Protein AF-A0A6V8DYN3-F1 (afdb_monomer_lite)

Foldseek 3Di:
DDDDDDDDDDDDDDDVVVVVLLCLLCVLLLQVQLQCVCVVVVDDCFLVAFFQDFFAGPCWVVSLVVQCPPPLCVVSSVVCVPDTQGGPSPLLVVLLLLLLPPPDDPVNSVQLVVLLCVQQPPRALVSLCVDDLVRNCVSVDDSQSSVLSNQCSVVVCLVPVDPLSRDGLVRQLVSQCVRRSQDSQNSLVCCCRRGVPSNGRRLVDPSNVVSCCVRPVPDDDPVNVD

Structure (mmCIF, N/CA/C/O backbone):
data_AF-A0A6V8DYN3-F1
#
_entry.id   AF-A0A6V8DYN3-F1
#
loop_
_atom_site.group_PDB
_atom_site.id
_atom_site.type_symbol
_atom_site.label_atom_id
_atom_site.label_alt_id
_atom_site.label_comp_id
_atom_site.label_asym_id
_atom_site.label_entity_id
_atom_site.label_seq_id
_atom_site.pdbx_PDB_ins_code
_atom_site.Cartn_x
_atom_site.Cartn_y
_atom_site.Cartn_z
_atom_site.occupancy
_atom_site.B_iso_or_equiv
_atom_site.auth_seq_id
_atom_site.auth_comp_id
_atom_site.auth_asym_id
_atom_site.auth_atom_id
_atom_site.pdbx_PDB_model_num
ATOM 1 N N . MET A 1 1 ? 32.436 -45.589 -11.907 1.00 35.84 1 MET A N 1
ATOM 2 C CA . MET A 1 1 ? 30.985 -45.588 -12.179 1.00 35.84 1 MET A CA 1
ATOM 3 C C . MET A 1 1 ? 30.330 -44.762 -11.094 1.00 35.84 1 MET A C 1
ATOM 5 O O . MET A 1 1 ? 30.280 -45.227 -9.969 1.00 35.84 1 MET A O 1
ATOM 9 N N . ASN A 1 2 ? 29.942 -43.527 -11.404 1.00 33.22 2 ASN A N 1
ATOM 10 C CA . ASN A 1 2 ? 29.079 -42.723 -10.542 1.00 33.22 2 ASN A CA 1
ATOM 11 C C . ASN A 1 2 ? 27.823 -42.447 -11.366 1.00 33.22 2 ASN A C 1
ATOM 13 O O . ASN A 1 2 ? 27.899 -41.778 -12.396 1.00 33.22 2 ASN A O 1
ATOM 17 N N . GLU A 1 3 ? 26.719 -43.069 -10.969 1.00 33.59 3 GLU A N 1
ATOM 18 C CA . GLU A 1 3 ? 25.414 -42.950 -11.612 1.00 33.59 3 GLU A CA 1
ATOM 19 C C . GLU A 1 3 ? 24.856 -41.544 -11.356 1.00 33.59 3 GLU A C 1
ATOM 21 O O . GLU A 1 3 ? 24.637 -41.144 -10.213 1.00 33.59 3 GLU A O 1
ATOM 26 N N . GLN A 1 4 ? 24.651 -40.772 -12.424 1.00 38.06 4 GLN A N 1
ATOM 27 C CA . GLN A 1 4 ? 23.869 -39.540 -12.372 1.00 38.06 4 GLN A CA 1
ATOM 28 C C . GLN A 1 4 ? 22.397 -39.924 -12.203 1.00 38.06 4 GLN A C 1
ATOM 30 O O . GLN A 1 4 ? 21.831 -40.610 -13.055 1.00 38.06 4 GLN A O 1
ATOM 35 N N . GLN A 1 5 ? 21.778 -39.500 -11.101 1.00 37.28 5 GLN A N 1
ATOM 36 C CA . GLN A 1 5 ? 20.333 -39.626 -10.937 1.00 37.28 5 GLN A CA 1
ATOM 37 C C . GLN A 1 5 ? 19.608 -38.749 -11.975 1.00 37.28 5 GLN A C 1
ATOM 39 O O . GLN A 1 5 ? 20.069 -37.637 -12.250 1.00 37.28 5 GLN A O 1
ATOM 44 N N . PRO A 1 6 ? 18.492 -39.218 -12.562 1.00 33.25 6 PRO A N 1
ATOM 45 C CA . PRO A 1 6 ? 17.768 -38.455 -13.567 1.00 33.25 6 PRO A CA 1
ATOM 46 C C . PRO A 1 6 ? 17.122 -37.207 -12.954 1.00 33.25 6 PRO A C 1
ATOM 48 O O . PRO A 1 6 ? 16.556 -37.244 -11.861 1.00 33.25 6 PRO A O 1
ATOM 51 N N . ILE A 1 7 ? 17.209 -36.102 -13.692 1.00 33.28 7 ILE A N 1
ATOM 52 C CA . ILE A 1 7 ? 16.533 -34.838 -13.394 1.00 33.28 7 ILE A CA 1
ATOM 53 C C . ILE A 1 7 ? 15.016 -35.102 -13.432 1.00 33.28 7 ILE A C 1
ATOM 55 O O . ILE A 1 7 ? 14.546 -35.668 -14.420 1.00 33.28 7 ILE A O 1
ATOM 59 N N . PRO A 1 8 ? 14.238 -34.742 -12.396 1.00 35.00 8 PRO A N 1
ATOM 60 C CA . PRO A 1 8 ? 12.795 -34.952 -12.416 1.00 35.00 8 PRO A CA 1
ATOM 61 C C . PRO A 1 8 ? 12.123 -34.088 -13.493 1.00 35.00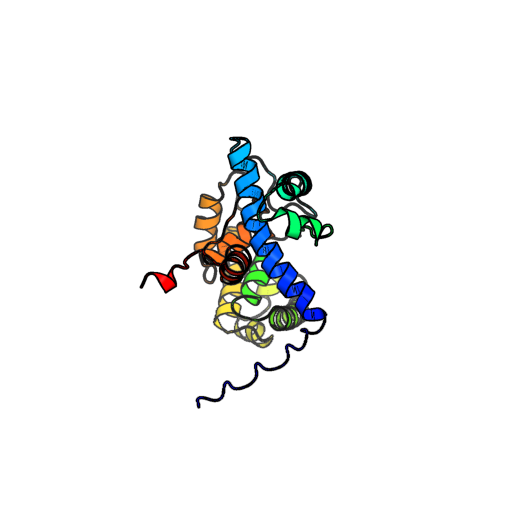 8 PRO A C 1
ATOM 63 O O . PRO A 1 8 ? 12.450 -32.910 -13.647 1.00 35.00 8 PRO A O 1
ATOM 66 N N . ASP A 1 9 ? 11.167 -34.681 -14.214 1.00 32.47 9 ASP A N 1
ATOM 67 C CA . ASP A 1 9 ? 10.370 -34.017 -15.250 1.00 32.47 9 ASP A CA 1
ATOM 68 C C . ASP A 1 9 ? 9.699 -32.741 -14.716 1.00 32.47 9 ASP A C 1
ATOM 70 O O . ASP A 1 9 ? 8.923 -32.763 -13.755 1.00 32.47 9 ASP A O 1
ATOM 74 N N . TYR A 1 10 ? 9.979 -31.616 -15.376 1.00 31.34 10 TYR A N 1
ATOM 75 C CA . TYR A 1 10 ? 9.350 -30.330 -15.099 1.00 31.34 10 TYR A CA 1
ATOM 76 C C . TYR A 1 10 ? 7.860 -30.384 -15.467 1.00 31.34 10 TYR A C 1
ATOM 78 O O . TYR A 1 10 ? 7.486 -30.393 -16.639 1.00 31.34 10 TYR A O 1
ATOM 86 N N . GLN A 1 11 ? 6.993 -30.391 -14.455 1.00 28.38 11 GLN A N 1
ATOM 87 C CA . GLN A 1 11 ? 5.550 -30.214 -14.624 1.00 28.38 11 GLN A CA 1
ATOM 88 C C . GLN A 1 11 ? 5.238 -28.706 -14.703 1.00 28.38 11 GLN A C 1
ATOM 90 O O . GLN A 1 11 ? 5.579 -27.971 -13.770 1.00 28.38 11 GLN A O 1
ATOM 95 N N . PRO A 1 12 ? 4.590 -28.201 -15.770 1.00 30.19 12 PRO A N 1
ATOM 96 C CA . PRO A 1 12 ? 4.251 -26.786 -15.863 1.00 30.19 12 PRO A CA 1
ATOM 97 C C . PRO A 1 12 ? 3.241 -26.398 -14.773 1.00 30.19 12 PRO A C 1
ATOM 99 O O . PRO A 1 12 ? 2.182 -27.007 -14.634 1.00 30.19 12 PRO A O 1
ATOM 102 N N . LEU A 1 13 ? 3.567 -25.353 -14.007 1.00 29.52 13 LEU A N 1
ATOM 103 C CA . LEU A 1 13 ? 2.692 -24.780 -12.980 1.00 29.52 13 LEU A CA 1
ATOM 104 C C . LEU A 1 13 ? 1.333 -24.375 -13.586 1.00 29.52 13 LEU A C 1
ATOM 106 O O . LEU A 1 13 ? 1.285 -23.658 -14.589 1.00 29.52 13 LEU A O 1
ATOM 110 N N . SER A 1 14 ? 0.240 -24.815 -12.954 1.00 27.81 14 SER A N 1
ATOM 111 C CA . SER A 1 14 ? -1.149 -24.541 -13.348 1.00 27.81 14 SER A CA 1
ATOM 112 C C . SER A 1 14 ? -1.442 -23.039 -13.486 1.00 27.81 14 SER A C 1
ATOM 114 O O . SER A 1 14 ? -0.966 -22.233 -12.682 1.00 27.81 14 SER A O 1
ATOM 116 N N . GLU A 1 15 ? -2.274 -22.678 -14.467 1.00 30.34 15 GLU A N 1
ATOM 117 C CA . GLU A 1 15 ? -2.507 -21.310 -14.967 1.00 30.34 15 GLU A CA 1
ATOM 118 C C . GLU A 1 15 ? -2.742 -20.165 -13.949 1.00 30.34 15 GLU A C 1
ATOM 120 O O . GLU A 1 15 ? -2.278 -19.060 -14.237 1.00 30.34 15 GLU A O 1
ATOM 125 N N . PRO A 1 16 ? -3.326 -20.345 -12.743 1.00 26.77 16 PRO A N 1
ATOM 126 C CA . PRO A 1 16 ? -3.451 -19.253 -11.763 1.00 26.77 16 PRO A CA 1
ATOM 127 C C . PRO A 1 16 ? -2.105 -18.714 -11.245 1.00 26.77 16 PRO A C 1
ATOM 129 O O . PRO A 1 16 ? -2.007 -17.559 -10.834 1.00 26.77 16 PRO A O 1
ATOM 132 N N . ASN A 1 17 ? -1.044 -19.528 -11.299 1.00 29.14 17 ASN A N 1
ATOM 133 C CA . ASN A 1 17 ? 0.295 -19.154 -10.834 1.00 29.14 17 ASN A CA 1
ATOM 134 C C . ASN A 1 17 ? 1.106 -18.376 -11.878 1.00 29.14 17 ASN A C 1
ATOM 136 O O . ASN A 1 17 ? 2.102 -17.743 -11.528 1.00 29.14 17 ASN A O 1
ATOM 140 N N . ARG A 1 18 ? 0.674 -18.366 -13.147 1.00 29.30 18 ARG A N 1
ATOM 141 C CA . ARG A 1 18 ? 1.300 -17.531 -14.180 1.00 29.30 18 ARG A CA 1
ATOM 142 C C . ARG A 1 18 ? 0.979 -16.065 -13.931 1.00 29.30 18 ARG A C 1
ATOM 144 O O . ARG A 1 18 ? 1.893 -15.259 -13.926 1.00 29.30 18 ARG A O 1
ATOM 151 N N . PHE A 1 19 ? -0.265 -15.728 -13.596 1.00 27.30 19 PHE A N 1
ATOM 152 C CA . PHE A 1 19 ? -0.676 -14.343 -13.342 1.00 27.30 19 PHE A CA 1
ATOM 153 C C . PHE A 1 19 ? 0.077 -13.695 -12.168 1.00 27.30 19 PHE A C 1
ATOM 155 O O . PHE A 1 19 ? 0.381 -12.513 -12.216 1.00 27.30 19 PHE A O 1
ATOM 162 N N . LEU A 1 20 ? 0.446 -14.467 -11.141 1.00 30.89 20 LEU A N 1
ATOM 163 C CA . LEU A 1 20 ? 1.165 -13.968 -9.962 1.00 30.89 20 LEU A CA 1
ATOM 164 C C . LEU A 1 20 ? 2.684 -13.942 -10.126 1.00 30.89 20 LEU A C 1
ATOM 166 O O . LEU A 1 20 ? 3.307 -13.006 -9.642 1.00 30.89 20 LEU A O 1
ATOM 170 N N . ALA A 1 21 ? 3.273 -14.899 -10.850 1.00 28.34 21 ALA A N 1
ATOM 171 C CA . ALA A 1 21 ? 4.666 -14.790 -11.283 1.00 28.34 21 ALA A CA 1
ATOM 172 C C . ALA A 1 21 ? 4.836 -13.613 -12.254 1.00 28.34 21 ALA A C 1
ATOM 174 O O . ALA A 1 21 ? 5.844 -12.931 -12.217 1.00 28.34 21 ALA A O 1
ATOM 175 N N . ILE A 1 22 ? 3.818 -13.330 -13.069 1.00 31.16 22 ILE A N 1
ATOM 176 C CA . ILE A 1 22 ? 3.763 -12.189 -13.980 1.00 31.16 22 ILE A CA 1
ATOM 177 C C . ILE A 1 22 ? 3.499 -10.895 -13.222 1.00 31.16 22 ILE A C 1
ATOM 179 O O . ILE A 1 22 ? 4.132 -9.916 -13.542 1.00 31.16 22 ILE A O 1
ATOM 183 N N . VAL A 1 23 ? 2.648 -10.848 -12.197 1.00 33.00 23 VAL A N 1
ATOM 184 C CA . VAL A 1 23 ? 2.456 -9.630 -11.391 1.00 33.00 23 VAL A CA 1
ATOM 185 C C . VAL A 1 23 ? 3.631 -9.388 -10.449 1.00 33.00 23 VAL A C 1
ATOM 187 O O . VAL A 1 23 ? 3.941 -8.234 -10.226 1.00 33.00 23 VAL A O 1
ATOM 190 N N . SER A 1 24 ? 4.335 -10.409 -9.947 1.00 32.25 24 SER A N 1
ATOM 191 C CA . SER A 1 24 ? 5.576 -10.193 -9.195 1.00 32.25 24 SER A CA 1
ATOM 192 C C . SER A 1 24 ? 6.706 -9.786 -10.133 1.00 32.25 24 SER A C 1
ATOM 194 O O . SER A 1 24 ? 7.336 -8.778 -9.889 1.00 32.25 24 SER A O 1
ATOM 196 N N . VAL A 1 25 ? 6.904 -10.477 -11.260 1.00 33.25 25 VAL A N 1
ATOM 197 C CA . VAL A 1 25 ? 7.926 -10.119 -12.256 1.00 33.25 25 VAL A CA 1
ATOM 198 C C . VAL A 1 25 ? 7.581 -8.806 -12.961 1.00 33.25 25 VAL A C 1
ATOM 200 O O . VAL A 1 25 ? 8.484 -8.053 -13.243 1.00 33.25 25 VAL A O 1
ATOM 203 N N . LEU A 1 26 ? 6.320 -8.434 -13.173 1.00 34.78 26 LEU A N 1
ATOM 204 C CA . LEU A 1 26 ? 5.933 -7.129 -13.730 1.00 34.78 26 LEU A CA 1
ATOM 205 C C . LEU A 1 26 ? 5.808 -6.032 -12.686 1.00 34.78 26 LEU A C 1
ATOM 207 O O . LEU A 1 26 ? 5.926 -4.887 -13.085 1.00 34.78 26 LEU A O 1
ATOM 211 N N . ALA A 1 27 ? 5.552 -6.328 -11.406 1.00 35.69 27 ALA A N 1
ATOM 212 C CA . ALA A 1 27 ? 5.685 -5.355 -10.315 1.00 35.69 27 ALA A CA 1
ATOM 213 C C . ALA A 1 27 ? 7.151 -5.065 -10.018 1.00 35.69 27 ALA A C 1
ATOM 215 O O . ALA A 1 27 ? 7.453 -3.964 -9.608 1.00 35.69 27 ALA A O 1
ATOM 216 N N . SER A 1 28 ? 8.030 -6.017 -10.303 1.00 35.12 28 SER A N 1
ATOM 217 C CA . SER A 1 28 ? 9.470 -5.884 -10.170 1.00 35.12 28 SER A CA 1
ATOM 218 C C . SER A 1 28 ? 10.148 -5.328 -11.424 1.00 35.12 28 SER A C 1
ATOM 220 O O . SER A 1 28 ? 11.056 -4.512 -11.359 1.00 35.12 28 SER A O 1
ATOM 222 N N . LEU A 1 29 ? 9.674 -5.686 -12.612 1.00 35.59 29 LEU A N 1
ATOM 223 C CA . LEU A 1 29 ? 10.142 -5.054 -13.842 1.00 35.59 29 LEU A CA 1
ATOM 224 C C . LEU A 1 29 ? 9.537 -3.671 -14.022 1.00 35.59 29 LEU A C 1
ATOM 226 O O . LEU A 1 29 ? 10.206 -2.848 -14.629 1.00 35.59 29 LEU A O 1
ATOM 230 N N . ARG A 1 30 ? 8.378 -3.401 -13.386 1.00 46.44 30 ARG A N 1
ATOM 231 C CA . ARG A 1 30 ? 7.802 -2.071 -13.094 1.00 46.44 30 ARG A CA 1
ATOM 232 C C . ARG A 1 30 ? 8.775 -1.104 -12.436 1.00 46.44 30 ARG A C 1
ATOM 234 O O . ARG A 1 30 ? 8.596 0.093 -12.616 1.00 46.44 30 ARG A O 1
ATOM 241 N N . ASP A 1 31 ? 9.760 -1.605 -11.700 1.00 39.91 31 ASP A N 1
ATOM 242 C CA . ASP A 1 31 ? 10.639 -0.786 -10.861 1.00 39.91 31 ASP A CA 1
ATOM 243 C C . ASP A 1 31 ? 11.822 -0.221 -11.659 1.00 39.91 31 ASP A C 1
ATOM 245 O O . ASP A 1 31 ? 12.376 0.826 -11.339 1.00 39.91 31 ASP A O 1
ATOM 249 N N . CYS A 1 32 ? 12.185 -0.873 -12.761 1.00 37.78 32 CYS A N 1
ATOM 250 C CA . CYS A 1 32 ? 13.217 -0.400 -13.680 1.00 37.78 32 CYS A CA 1
ATOM 251 C C . CYS A 1 32 ? 12.623 0.579 -14.729 1.00 37.78 32 CYS A C 1
ATOM 253 O O . CYS A 1 32 ? 13.344 1.316 -15.403 1.00 37.78 32 CYS A O 1
ATOM 255 N N . LEU A 1 33 ? 11.282 0.653 -14.795 1.00 39.56 33 LEU A N 1
ATOM 256 C CA . LEU A 1 33 ? 10.534 1.324 -15.852 1.00 39.56 33 LEU A CA 1
ATOM 257 C C . LEU A 1 33 ? 10.629 2.857 -15.854 1.00 39.56 33 LEU A C 1
ATOM 259 O O . LEU A 1 33 ? 10.750 3.480 -16.907 1.00 39.56 33 LEU A O 1
ATOM 263 N N . ALA A 1 34 ? 10.574 3.488 -14.688 1.00 37.19 34 ALA A N 1
ATOM 264 C CA . ALA A 1 34 ? 10.672 4.943 -14.592 1.00 37.19 34 ALA A CA 1
ATOM 265 C C . ALA A 1 34 ? 12.096 5.445 -14.360 1.00 37.19 34 ALA A C 1
ATOM 267 O O . ALA A 1 34 ? 12.426 6.554 -14.785 1.00 37.19 34 ALA A O 1
ATOM 268 N N . TRP A 1 35 ? 12.930 4.617 -13.724 1.00 39.03 35 TRP A N 1
ATOM 269 C CA . TRP A 1 35 ? 14.317 4.941 -13.417 1.00 39.03 35 TRP A CA 1
ATOM 270 C C . TRP A 1 35 ? 15.119 5.219 -14.696 1.00 39.03 35 TRP A C 1
ATOM 272 O O . TRP A 1 35 ? 15.763 6.264 -14.811 1.00 39.03 35 TRP A O 1
ATOM 282 N N . LEU A 1 36 ? 14.990 4.355 -15.714 1.00 36.44 36 LEU A N 1
ATOM 283 C CA . LEU A 1 36 ? 15.606 4.565 -17.031 1.00 36.44 36 LEU A CA 1
ATOM 284 C C . LEU A 1 36 ? 14.967 5.745 -17.799 1.00 36.44 36 LEU A C 1
ATOM 286 O O . LEU A 1 36 ? 15.684 6.492 -18.466 1.00 36.44 36 LEU A O 1
ATOM 290 N N . TRP A 1 37 ? 13.650 5.971 -17.680 1.00 37.69 37 TRP A N 1
ATOM 291 C CA . TRP A 1 37 ? 12.937 7.039 -18.405 1.00 37.69 37 TRP A CA 1
ATOM 292 C C . TRP A 1 37 ? 13.356 8.448 -17.951 1.00 37.69 37 TRP A C 1
ATOM 294 O O . TRP A 1 37 ? 13.569 9.336 -18.782 1.00 37.69 37 TRP A O 1
ATOM 304 N N . LEU A 1 38 ? 13.538 8.657 -16.641 1.00 36.56 38 LEU A N 1
ATOM 305 C CA . LEU A 1 38 ? 13.987 9.938 -16.086 1.00 36.56 38 LEU A CA 1
ATOM 306 C C . LEU A 1 38 ? 15.492 10.169 -16.268 1.00 36.56 38 LEU A C 1
ATOM 308 O O . LEU A 1 38 ? 15.886 11.279 -16.640 1.00 36.56 38 LEU A O 1
ATOM 312 N N . HIS A 1 39 ? 16.336 9.146 -16.078 1.00 39.34 39 HIS A N 1
ATOM 313 C CA . HIS A 1 39 ? 17.784 9.278 -16.297 1.00 39.34 39 HIS A CA 1
ATOM 314 C C . HIS A 1 39 ? 18.132 9.543 -17.769 1.00 39.34 39 HIS A C 1
ATOM 316 O O . HIS A 1 39 ? 19.045 10.320 -18.042 1.00 39.34 39 HIS A O 1
ATOM 322 N N . ALA A 1 40 ? 17.370 8.988 -18.719 1.00 36.56 40 ALA A N 1
ATOM 323 C CA . ALA A 1 40 ? 17.552 9.260 -20.145 1.00 36.56 40 ALA A CA 1
ATOM 324 C C . ALA A 1 40 ? 17.113 10.680 -20.569 1.00 36.56 40 ALA A C 1
ATOM 326 O O . ALA A 1 40 ? 17.596 11.187 -21.582 1.00 36.56 40 ALA A O 1
ATOM 327 N N . ARG A 1 41 ? 16.216 11.345 -19.818 1.00 38.84 41 ARG A N 1
ATOM 328 C CA . ARG A 1 41 ? 15.710 12.702 -20.132 1.00 38.84 41 ARG A CA 1
ATOM 329 C C . ARG A 1 41 ? 16.230 13.824 -19.230 1.00 38.84 41 ARG A C 1
ATOM 331 O O . ARG A 1 41 ? 15.977 14.989 -19.535 1.00 38.84 41 ARG A O 1
ATOM 338 N N . GLY A 1 42 ? 16.929 13.514 -18.139 1.00 34.12 42 GLY A N 1
ATOM 339 C CA . GLY A 1 42 ? 17.460 14.515 -17.206 1.00 34.12 42 GLY A CA 1
ATOM 340 C C . GLY A 1 42 ? 16.388 15.369 -16.513 1.00 34.12 42 GLY A C 1
ATOM 341 O O . GLY A 1 42 ? 16.683 16.488 -16.095 1.00 34.12 42 GLY A O 1
ATOM 342 N N . GLN A 1 43 ? 15.142 14.888 -16.410 1.00 44.03 43 GLN A N 1
ATOM 343 C CA . GLN A 1 43 ? 14.051 15.620 -15.759 1.00 44.03 43 GLN A CA 1
ATOM 344 C C . GLN A 1 43 ? 13.802 15.083 -14.347 1.00 44.03 43 GLN A C 1
ATOM 346 O O . GLN A 1 43 ? 13.712 13.882 -14.133 1.00 44.03 43 GLN A O 1
ATOM 351 N N . ASN A 1 44 ? 13.668 15.978 -13.370 1.00 43.88 44 ASN A N 1
ATOM 352 C CA . ASN A 1 44 ? 13.220 15.638 -12.025 1.00 43.88 44 ASN A CA 1
ATOM 353 C C . ASN A 1 44 ? 11.724 15.971 -11.934 1.00 43.88 44 ASN A C 1
ATOM 355 O O . ASN A 1 44 ? 11.364 17.140 -11.827 1.00 43.88 44 ASN A O 1
ATOM 359 N N . LEU A 1 45 ? 10.854 14.962 -12.037 1.00 50.44 45 LEU A N 1
ATOM 360 C CA . LEU A 1 45 ? 9.396 15.134 -11.915 1.00 50.44 45 LEU A CA 1
ATOM 361 C C . LEU A 1 45 ? 8.892 14.953 -10.474 1.00 50.44 45 LEU A C 1
ATOM 363 O O . LEU A 1 45 ? 7.679 14.960 -10.236 1.00 50.44 45 LEU A O 1
ATOM 367 N N . ASN A 1 46 ? 9.803 14.802 -9.505 1.00 48.62 46 ASN A N 1
ATOM 368 C CA . ASN A 1 46 ? 9.440 14.691 -8.098 1.00 48.62 46 ASN A CA 1
ATOM 369 C C . ASN A 1 46 ? 8.767 15.998 -7.648 1.00 48.62 46 ASN A C 1
ATOM 371 O O . ASN A 1 46 ? 9.396 17.052 -7.621 1.00 48.62 46 ASN A O 1
ATOM 375 N N . GLY A 1 47 ? 7.468 15.924 -7.335 1.00 48.47 47 GLY A N 1
ATOM 376 C CA . GLY A 1 47 ? 6.655 17.054 -6.859 1.00 48.47 47 GLY A CA 1
ATOM 377 C C . GLY A 1 47 ? 5.745 17.739 -7.892 1.00 48.47 47 GLY A C 1
ATOM 378 O O . GLY A 1 47 ? 5.003 18.634 -7.513 1.00 48.47 47 GLY A O 1
ATOM 379 N N . CYS A 1 48 ? 5.749 17.340 -9.174 1.00 49.41 48 CYS A N 1
ATOM 380 C CA . CYS A 1 48 ? 4.860 17.930 -10.202 1.00 49.41 48 CYS A CA 1
ATOM 381 C C . CYS A 1 48 ? 3.704 17.024 -10.657 1.00 49.41 48 CYS A C 1
ATOM 383 O O . CYS A 1 48 ? 2.804 17.492 -11.351 1.00 49.41 48 CYS A O 1
ATOM 385 N N . LEU A 1 49 ? 3.716 15.738 -10.293 1.00 57.91 49 LEU A N 1
ATOM 386 C CA . LEU A 1 49 ? 2.686 14.781 -10.703 1.00 57.91 49 LEU A CA 1
ATOM 387 C C . LEU A 1 49 ? 1.606 14.623 -9.621 1.00 57.91 49 LEU A C 1
ATOM 389 O O . LEU A 1 49 ? 1.956 14.513 -8.441 1.00 57.91 49 LEU A O 1
ATOM 393 N N . PRO A 1 50 ? 0.316 14.551 -10.000 1.00 60.69 50 PRO A N 1
ATOM 394 C CA . PRO A 1 50 ? -0.764 14.310 -9.053 1.00 60.69 50 PRO A CA 1
ATOM 395 C C . PRO A 1 50 ? -0.598 12.937 -8.392 1.00 60.69 50 PRO A C 1
ATOM 397 O O . PRO A 1 50 ? -0.530 11.907 -9.069 1.00 60.69 50 PRO A O 1
ATOM 400 N N . VAL A 1 51 ? -0.557 12.909 -7.059 1.00 71.69 51 VAL A N 1
ATOM 401 C CA . VAL A 1 51 ? -0.507 11.649 -6.307 1.00 71.69 51 VAL A CA 1
ATOM 402 C C . VAL A 1 51 ? -1.906 11.118 -6.013 1.00 71.69 51 VAL A C 1
ATOM 404 O O . VAL A 1 51 ? -2.874 11.870 -5.919 1.00 71.69 51 VAL A O 1
ATOM 407 N N . MET A 1 52 ? -2.018 9.799 -5.831 1.00 79.94 52 MET A N 1
ATOM 408 C CA . MET A 1 52 ? -3.275 9.127 -5.457 1.00 79.94 52 MET A CA 1
ATOM 409 C C . MET A 1 52 ? -4.439 9.353 -6.442 1.00 79.94 52 MET A C 1
ATOM 411 O O . MET A 1 52 ? -5.609 9.336 -6.053 1.00 79.94 52 MET A O 1
ATOM 415 N N . GLN A 1 53 ? -4.133 9.529 -7.730 1.00 76.50 53 GLN A N 1
ATOM 416 C CA . GLN A 1 53 ? -5.132 9.587 -8.802 1.00 76.50 53 GLN A CA 1
ATOM 417 C C . GLN A 1 53 ? -5.997 8.308 -8.882 1.00 76.50 53 GLN A C 1
ATOM 419 O O . GLN A 1 53 ? -5.666 7.247 -8.342 1.00 76.50 53 GLN A O 1
ATOM 424 N N . LYS A 1 54 ? -7.162 8.411 -9.526 1.00 84.12 54 LYS A N 1
ATOM 425 C CA . LYS A 1 54 ? -8.018 7.253 -9.818 1.00 84.12 54 LYS A CA 1
ATOM 426 C C . LYS A 1 54 ? -7.772 6.784 -11.244 1.00 84.12 54 LYS A C 1
ATOM 428 O O . LYS A 1 54 ? -7.792 7.596 -12.160 1.00 84.12 54 LYS A O 1
ATOM 433 N N . GLY A 1 55 ? -7.625 5.476 -11.426 1.00 84.62 55 GLY A N 1
ATOM 434 C CA . GLY A 1 55 ? -7.348 4.879 -12.729 1.00 84.62 55 GLY A CA 1
ATOM 435 C C . GLY A 1 55 ? -5.859 4.854 -13.059 1.00 84.62 55 GLY A C 1
ATOM 436 O O . GLY A 1 55 ? -5.017 4.782 -12.162 1.00 84.62 55 GLY A O 1
ATOM 437 N N . LYS A 1 56 ? -5.545 4.838 -14.355 1.00 81.94 56 LYS A N 1
ATOM 438 C CA . LYS A 1 56 ? -4.168 4.705 -14.841 1.00 81.94 56 LYS A CA 1
ATOM 439 C C . LYS A 1 56 ? -3.397 6.009 -14.649 1.00 81.94 56 LYS A C 1
ATOM 441 O O . LYS A 1 56 ? -3.980 7.067 -14.890 1.00 81.94 56 LYS A O 1
ATOM 446 N N . PRO A 1 57 ? -2.112 5.955 -14.263 1.00 79.69 57 PRO A N 1
ATOM 447 C CA . PRO A 1 57 ? -1.332 7.167 -14.151 1.00 79.69 57 PRO A CA 1
ATOM 448 C C . PRO A 1 57 ? -1.038 7.777 -15.521 1.00 79.69 57 PRO A C 1
ATOM 450 O O . PRO A 1 57 ? -0.813 7.054 -16.490 1.00 79.69 57 PRO A O 1
ATOM 453 N N . GLU A 1 58 ? -1.006 9.108 -15.590 1.00 80.94 58 GLU A N 1
ATOM 454 C CA . GLU A 1 58 ? -0.772 9.857 -16.836 1.00 80.94 58 GLU A CA 1
ATOM 455 C C . GLU A 1 58 ? 0.544 9.467 -17.528 1.00 80.94 58 GLU A C 1
ATOM 457 O O . GLU A 1 58 ? 0.601 9.368 -18.749 1.00 80.94 58 GLU A O 1
ATOM 462 N N . TRP A 1 59 ? 1.579 9.155 -16.745 1.00 79.06 59 TRP A N 1
ATOM 463 C CA . TRP A 1 59 ? 2.894 8.736 -17.237 1.00 79.06 59 TRP A CA 1
ATOM 464 C C . TRP A 1 59 ? 2.952 7.275 -17.721 1.00 79.06 59 TRP A C 1
ATOM 466 O O . TRP A 1 59 ? 3.974 6.850 -18.259 1.00 79.06 59 TRP A O 1
ATOM 476 N N . TRP A 1 60 ? 1.891 6.476 -17.533 1.00 80.88 60 TRP A N 1
ATOM 477 C CA . TRP A 1 60 ? 1.935 5.026 -17.767 1.00 80.88 60 TRP A CA 1
ATOM 478 C C . TRP A 1 60 ? 2.286 4.663 -19.209 1.00 80.88 60 TRP A C 1
ATOM 480 O O . TRP A 1 60 ? 3.119 3.790 -19.445 1.00 80.88 60 TRP A O 1
ATOM 490 N N . GLN A 1 61 ? 1.639 5.315 -20.178 1.00 81.50 61 GLN A N 1
ATOM 491 C CA . GLN A 1 61 ? 1.831 4.979 -21.588 1.00 81.50 61 GLN A CA 1
ATOM 492 C C . GLN A 1 61 ? 3.241 5.340 -22.061 1.00 81.50 61 GLN A C 1
ATOM 494 O O . GLN A 1 61 ? 3.867 4.547 -22.761 1.00 81.50 61 GLN A O 1
ATOM 499 N N . ASP A 1 62 ? 3.751 6.494 -21.632 1.00 77.62 62 ASP A N 1
ATOM 500 C CA . ASP A 1 62 ? 5.097 6.956 -21.972 1.00 77.62 62 ASP A CA 1
ATOM 501 C C . ASP A 1 62 ? 6.170 6.020 -21.413 1.00 77.62 62 ASP A C 1
ATOM 503 O O . ASP A 1 62 ? 7.136 5.712 -22.113 1.00 77.62 62 ASP A O 1
ATOM 507 N N . ALA A 1 63 ? 5.978 5.516 -20.187 1.00 77.81 63 ALA A N 1
ATOM 508 C CA . ALA A 1 63 ? 6.846 4.490 -19.625 1.00 77.81 63 ALA A CA 1
ATOM 509 C C . ALA A 1 63 ? 6.832 3.238 -20.516 1.00 77.81 63 ALA A C 1
ATOM 511 O O . ALA A 1 63 ? 7.878 2.810 -20.993 1.00 77.81 63 ALA A O 1
ATOM 512 N N . ILE A 1 64 ? 5.652 2.687 -20.826 1.00 79.62 64 ILE A N 1
ATOM 513 C CA . ILE A 1 64 ? 5.536 1.481 -21.661 1.00 79.62 64 ILE A CA 1
ATOM 514 C C . ILE A 1 64 ? 6.244 1.638 -23.014 1.00 79.62 64 ILE A C 1
ATOM 516 O O . ILE A 1 64 ? 6.974 0.729 -23.407 1.00 79.62 64 ILE A O 1
ATOM 520 N N . GLU A 1 65 ? 6.055 2.754 -23.723 1.00 81.75 65 GLU A N 1
ATOM 521 C CA . GLU A 1 65 ? 6.732 2.975 -25.010 1.00 81.75 65 GLU A CA 1
ATOM 522 C C . GLU A 1 65 ? 8.248 3.049 -24.864 1.00 81.75 65 GLU A C 1
ATOM 524 O O . GLU A 1 65 ? 8.970 2.445 -25.651 1.00 81.75 65 GLU A O 1
ATOM 529 N N . PHE A 1 66 ? 8.735 3.728 -23.830 1.00 76.69 66 PHE A N 1
ATOM 530 C CA . PHE A 1 66 ? 10.163 3.828 -23.571 1.00 76.69 66 PHE A CA 1
ATOM 531 C C . PHE A 1 66 ? 10.805 2.454 -23.303 1.00 76.69 66 PHE A C 1
ATOM 533 O O . PHE A 1 66 ? 11.925 2.199 -23.731 1.00 76.69 66 PHE A O 1
ATOM 540 N N . LEU A 1 67 ? 10.085 1.533 -22.661 1.00 76.75 67 LEU A N 1
ATOM 541 C CA . LEU A 1 67 ? 10.684 0.294 -22.135 1.00 76.75 67 LEU A CA 1
ATOM 542 C C . LEU A 1 67 ? 10.514 -0.895 -23.040 1.00 76.75 67 LEU A C 1
ATOM 544 O O . LEU A 1 67 ? 11.210 -1.889 -22.873 1.00 76.75 67 LEU A O 1
ATOM 548 N N . LYS A 1 68 ? 9.626 -0.792 -24.026 1.00 82.75 68 LYS A N 1
ATOM 549 C CA . LYS A 1 68 ? 9.663 -1.692 -25.177 1.00 82.75 68 LYS A CA 1
ATOM 550 C C . LYS A 1 68 ? 11.042 -1.673 -25.834 1.00 82.75 68 LYS A C 1
ATOM 552 O O . LYS A 1 68 ? 11.478 -2.717 -26.306 1.00 82.75 68 LYS A O 1
ATOM 557 N N . GLU A 1 69 ? 11.728 -0.538 -25.828 1.00 83.19 69 GLU A N 1
ATOM 558 C CA . GLU A 1 69 ? 13.053 -0.398 -26.435 1.00 83.19 69 GLU A CA 1
ATOM 559 C C . GLU A 1 69 ? 14.202 -0.799 -25.494 1.00 83.19 69 GLU A C 1
ATOM 561 O O . GLU A 1 69 ? 15.351 -0.828 -25.923 1.00 83.19 69 GLU A O 1
ATOM 566 N N . ASP A 1 70 ? 13.917 -1.137 -24.232 1.00 83.75 70 ASP A N 1
ATOM 567 C CA . ASP A 1 70 ? 14.943 -1.549 -23.275 1.00 83.75 70 ASP A CA 1
ATOM 568 C C . ASP A 1 70 ? 15.472 -2.963 -23.572 1.00 83.75 70 ASP A C 1
ATOM 570 O O . ASP A 1 70 ? 14.703 -3.890 -23.853 1.00 83.75 70 ASP A O 1
ATOM 574 N N . GLU A 1 71 ? 16.792 -3.138 -23.481 1.00 83.44 71 GLU A N 1
ATOM 575 C CA . GLU A 1 71 ? 17.477 -4.391 -23.821 1.00 83.44 71 GLU A CA 1
ATOM 576 C C . GLU A 1 71 ? 17.105 -5.551 -22.886 1.00 83.44 71 GLU A C 1
ATOM 578 O O . GLU A 1 71 ? 17.015 -6.695 -23.332 1.00 83.44 71 GLU A O 1
ATOM 583 N N . LEU A 1 72 ? 16.852 -5.269 -21.605 1.00 79.12 72 LEU A N 1
ATOM 584 C CA . LEU A 1 72 ? 16.520 -6.276 -20.596 1.00 79.12 72 LEU A CA 1
ATOM 585 C C . LEU A 1 72 ? 15.006 -6.461 -20.456 1.00 79.12 72 LEU A C 1
ATOM 587 O O . LEU A 1 72 ? 14.508 -7.577 -20.298 1.00 79.12 72 LEU A O 1
ATOM 591 N N . LEU A 1 73 ? 14.256 -5.361 -20.495 1.00 79.94 73 LEU A N 1
ATOM 592 C CA . LEU A 1 73 ? 12.838 -5.325 -20.136 1.00 79.94 73 LEU A CA 1
ATOM 593 C C . LEU A 1 73 ? 11.915 -5.394 -21.348 1.00 79.94 73 LEU A C 1
ATOM 595 O O . LEU A 1 73 ? 10.754 -5.788 -21.201 1.00 79.94 73 LEU A O 1
ATOM 599 N N . GLY A 1 74 ? 12.403 -5.053 -22.542 1.00 83.88 74 GLY A N 1
ATOM 600 C CA . GLY A 1 74 ? 11.574 -4.895 -23.732 1.00 83.88 74 GLY A CA 1
ATOM 601 C C . GLY A 1 74 ? 10.797 -6.149 -24.106 1.00 83.88 74 GLY A C 1
ATOM 602 O O . GLY A 1 74 ? 9.619 -6.065 -24.463 1.00 83.88 74 GLY A O 1
ATOM 603 N N . GLU A 1 75 ? 11.404 -7.334 -23.981 1.00 85.56 75 GLU A N 1
ATOM 604 C CA . GLU A 1 75 ? 10.696 -8.596 -24.229 1.00 85.56 75 GLU A CA 1
ATOM 605 C C . GLU A 1 75 ? 9.555 -8.796 -23.229 1.00 85.56 75 GLU A C 1
ATOM 607 O O . GLU A 1 75 ? 8.440 -9.159 -23.612 1.00 85.56 75 GLU A O 1
ATOM 612 N N . VAL A 1 76 ? 9.808 -8.507 -21.955 1.00 82.50 76 VAL A N 1
ATOM 613 C CA . VAL A 1 76 ? 8.819 -8.676 -20.894 1.00 82.50 76 VAL A CA 1
ATOM 614 C C . VAL A 1 76 ? 7.656 -7.700 -21.079 1.00 82.50 76 VAL A C 1
ATOM 616 O O . VAL A 1 76 ? 6.498 -8.116 -21.018 1.00 82.50 76 VAL A O 1
ATOM 619 N N . VAL A 1 77 ? 7.937 -6.435 -21.399 1.00 80.50 77 VAL A N 1
ATOM 620 C CA . VAL A 1 77 ? 6.904 -5.425 -21.681 1.00 80.50 77 VAL A CA 1
ATOM 621 C C . VAL A 1 77 ? 6.053 -5.833 -22.889 1.00 80.50 77 VAL A C 1
ATOM 623 O O . VAL A 1 77 ? 4.824 -5.793 -22.819 1.00 80.50 77 VAL A O 1
ATOM 626 N N . ARG A 1 78 ? 6.672 -6.307 -23.981 1.00 84.88 78 ARG A N 1
ATOM 627 C CA . ARG A 1 78 ? 5.944 -6.801 -25.168 1.00 84.88 78 ARG A CA 1
ATOM 628 C C . ARG A 1 78 ? 5.096 -8.037 -24.880 1.00 84.88 78 ARG A C 1
ATOM 630 O O . ARG A 1 78 ? 4.028 -8.189 -25.470 1.00 84.88 78 ARG A O 1
ATOM 637 N N . LYS A 1 79 ? 5.554 -8.917 -23.987 1.00 86.31 79 LYS A N 1
ATOM 638 C CA . LYS A 1 79 ? 4.844 -10.145 -23.606 1.00 86.31 79 LYS A CA 1
ATOM 639 C C . LYS A 1 79 ? 3.589 -9.868 -22.776 1.00 86.31 79 LYS A C 1
ATOM 641 O O . LYS A 1 79 ? 2.644 -10.654 -22.835 1.00 86.31 79 LYS A O 1
ATOM 646 N N . TYR A 1 80 ? 3.553 -8.757 -22.038 1.00 80.69 80 TYR A N 1
ATOM 647 C CA . TYR A 1 80 ? 2.436 -8.396 -21.160 1.00 80.69 80 TYR A CA 1
ATOM 648 C C . TYR A 1 80 ? 1.883 -6.984 -21.430 1.00 80.69 80 TYR A C 1
ATOM 650 O O . TYR A 1 80 ? 1.878 -6.136 -20.537 1.00 80.69 80 TYR A O 1
ATOM 658 N N . PRO A 1 81 ? 1.331 -6.726 -22.631 1.00 74.75 81 PRO A N 1
ATOM 659 C CA . PRO A 1 81 ? 0.973 -5.377 -23.085 1.00 74.75 81 PRO A CA 1
ATOM 660 C C . PRO A 1 81 ? -0.258 -4.789 -22.382 1.00 74.75 81 PRO A C 1
ATOM 662 O O . PRO A 1 81 ? -0.485 -3.584 -22.427 1.00 74.75 81 PRO A O 1
ATOM 665 N N . ASN A 1 82 ? -1.069 -5.635 -21.742 1.00 77.38 82 ASN A N 1
ATOM 666 C CA . ASN A 1 82 ? -2.349 -5.236 -21.154 1.00 77.38 82 ASN A CA 1
ATOM 667 C C . ASN A 1 82 ? -2.264 -4.914 -19.654 1.00 77.38 82 ASN A C 1
ATOM 669 O O . ASN A 1 82 ? -3.288 -4.631 -19.035 1.00 77.38 82 ASN A O 1
ATOM 673 N N . GLY A 1 83 ? -1.074 -4.986 -19.052 1.00 71.75 83 GLY A N 1
ATOM 674 C CA . GLY A 1 83 ? -0.881 -4.627 -17.649 1.00 71.75 83 GLY A CA 1
ATOM 675 C C . GLY A 1 83 ? -0.953 -3.113 -17.435 1.00 71.75 83 GLY A C 1
ATOM 676 O O . GLY A 1 83 ? -0.367 -2.347 -18.199 1.00 71.75 83 GLY A O 1
ATOM 677 N N . SER A 1 84 ? -1.634 -2.670 -16.375 1.00 74.12 84 SER A N 1
ATOM 678 C CA . SER A 1 84 ? -1.567 -1.278 -15.923 1.00 74.12 84 SER A CA 1
ATOM 679 C C . SER A 1 84 ? -1.531 -1.139 -14.412 1.00 74.12 84 SER A C 1
ATOM 681 O O . SER A 1 84 ? -2.185 -1.895 -13.695 1.00 74.12 84 SER A O 1
ATOM 683 N N . LEU A 1 85 ? -0.792 -0.138 -13.934 1.00 75.88 85 LEU A N 1
ATOM 684 C CA . LEU A 1 85 ? -0.989 0.385 -12.590 1.00 75.88 85 LEU A CA 1
ATOM 685 C C . LEU A 1 85 ? -2.340 1.101 -12.532 1.00 75.88 85 LEU A C 1
ATOM 687 O O . LEU A 1 85 ? -2.667 1.888 -13.419 1.00 75.88 85 LEU A O 1
ATOM 691 N N . GLU A 1 86 ? -3.120 0.811 -11.496 1.00 77.88 86 GLU A N 1
ATOM 692 C CA . GLU A 1 86 ? -4.430 1.417 -11.284 1.00 77.88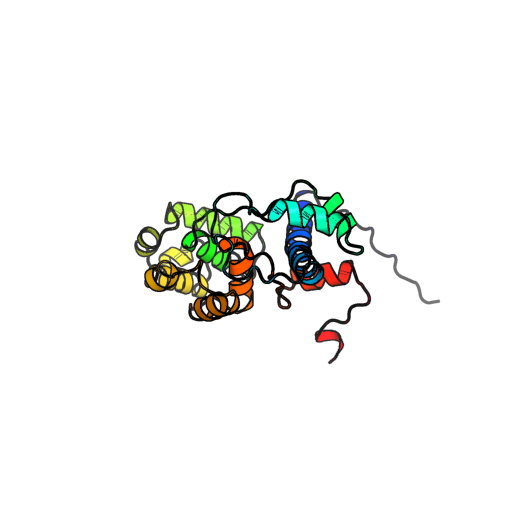 86 GLU A CA 1
ATOM 693 C C . GLU A 1 86 ? -4.541 1.949 -9.859 1.00 77.88 86 GLU A C 1
ATOM 695 O O . GLU A 1 86 ? -4.494 1.200 -8.879 1.00 77.88 86 GLU A O 1
ATOM 700 N N . GLY A 1 87 ? -4.708 3.263 -9.752 1.00 78.06 87 GLY A N 1
ATOM 701 C CA . GLY A 1 87 ? -4.970 3.938 -8.496 1.00 78.06 87 GLY A CA 1
ATOM 702 C C . GLY A 1 87 ? -6.441 3.840 -8.101 1.00 78.06 87 GLY A C 1
ATOM 703 O O . GLY A 1 87 ? -7.346 4.067 -8.907 1.00 78.06 87 GLY A O 1
ATOM 704 N N . LYS A 1 88 ? -6.694 3.549 -6.824 1.00 76.19 88 LYS A N 1
ATOM 705 C CA . LYS A 1 88 ? -8.046 3.587 -6.235 1.00 76.19 88 LYS A CA 1
ATOM 706 C C . LYS A 1 88 ? -8.419 4.953 -5.648 1.00 76.19 88 LYS A C 1
ATOM 708 O O . LYS A 1 88 ? -9.592 5.198 -5.363 1.00 76.19 88 LYS A O 1
ATOM 713 N N . GLY A 1 89 ? -7.437 5.831 -5.431 1.00 78.56 89 GLY A N 1
ATOM 714 C CA . GLY A 1 89 ? -7.618 7.115 -4.745 1.00 78.56 89 GLY A CA 1
ATOM 715 C C . GLY A 1 89 ? -8.120 6.994 -3.300 1.00 78.56 89 GLY A C 1
ATOM 716 O O . GLY A 1 89 ? -8.828 7.874 -2.819 1.00 78.56 89 GLY A O 1
ATOM 717 N N . ALA A 1 90 ? -7.812 5.883 -2.622 1.00 85.81 90 ALA A N 1
ATOM 718 C CA . ALA A 1 90 ? -8.229 5.601 -1.249 1.00 85.81 90 ALA A CA 1
ATOM 719 C C . ALA A 1 90 ? -7.016 5.180 -0.401 1.00 85.81 90 ALA A C 1
ATOM 721 O O . ALA A 1 90 ? -6.762 3.991 -0.213 1.00 85.81 90 ALA A O 1
ATOM 722 N N . LEU A 1 91 ? -6.247 6.161 0.094 1.00 90.25 91 LEU A N 1
ATOM 723 C CA . LEU A 1 91 ? -4.975 5.921 0.792 1.00 90.25 91 LEU A CA 1
ATOM 724 C C . LEU A 1 91 ? -5.123 4.990 1.997 1.00 90.25 91 LEU A C 1
ATOM 726 O O . LEU A 1 91 ? -4.345 4.049 2.134 1.00 90.25 91 LEU A O 1
ATOM 730 N N . PHE A 1 92 ? -6.135 5.208 2.841 1.00 92.62 92 PHE A N 1
ATOM 731 C CA . PHE A 1 92 ? -6.373 4.353 4.004 1.00 92.62 92 PHE A CA 1
ATOM 732 C C . PHE A 1 92 ? -6.623 2.893 3.597 1.00 92.62 92 PHE A C 1
ATOM 734 O O . PHE A 1 92 ? -5.946 1.999 4.102 1.00 92.62 92 PHE A O 1
ATOM 741 N N . GLU A 1 93 ? -7.521 2.656 2.630 1.00 91.25 93 GLU A N 1
ATOM 742 C CA . GLU A 1 93 ? -7.814 1.318 2.095 1.00 91.25 93 GLU A CA 1
ATOM 743 C C . GLU A 1 93 ? -6.545 0.630 1.596 1.00 91.25 93 GLU A C 1
ATOM 745 O O . GLU A 1 93 ? -6.249 -0.494 2.005 1.00 91.25 93 GLU A O 1
ATOM 750 N N . THR A 1 94 ? -5.787 1.302 0.727 1.00 86.19 94 THR A N 1
ATOM 751 C CA . THR A 1 94 ? -4.581 0.718 0.136 1.00 86.19 94 THR A CA 1
ATOM 752 C C . THR A 1 94 ? -3.519 0.449 1.203 1.00 86.19 94 THR A C 1
ATOM 754 O O . THR A 1 94 ? -2.849 -0.579 1.152 1.00 86.19 94 THR A O 1
ATOM 757 N N . THR A 1 95 ? -3.413 1.305 2.223 1.00 90.00 95 THR A N 1
ATOM 758 C CA . THR A 1 95 ? -2.476 1.127 3.345 1.00 90.00 95 THR A CA 1
ATOM 759 C C . THR A 1 95 ? -2.817 -0.117 4.165 1.00 90.00 95 THR A C 1
ATOM 761 O O . THR A 1 95 ? -1.966 -0.987 4.360 1.00 90.00 95 THR A O 1
ATOM 764 N N . ILE A 1 96 ? -4.071 -0.263 4.607 1.00 93.19 96 ILE A N 1
ATOM 765 C CA . ILE A 1 96 ? -4.470 -1.431 5.407 1.00 93.19 96 ILE A CA 1
ATOM 766 C C . ILE A 1 96 ? -4.453 -2.720 4.573 1.00 93.19 96 ILE A C 1
ATOM 768 O O . ILE A 1 96 ? -4.109 -3.782 5.093 1.00 93.19 96 ILE A O 1
ATOM 772 N N . ARG A 1 97 ? -4.743 -2.636 3.266 1.00 90.12 97 ARG A N 1
ATOM 773 C CA . ARG A 1 97 ? -4.619 -3.750 2.318 1.00 90.12 97 ARG A CA 1
ATOM 774 C C . ARG A 1 97 ? -3.171 -4.229 2.205 1.00 90.12 97 ARG A C 1
ATOM 776 O O . ARG A 1 97 ? -2.940 -5.439 2.221 1.00 90.12 97 ARG A O 1
ATOM 783 N N . SER A 1 98 ? -2.211 -3.306 2.147 1.00 85.94 98 SER A N 1
ATOM 784 C CA . SER A 1 98 ? -0.780 -3.630 2.163 1.00 85.94 98 SER A CA 1
ATOM 785 C C . SER A 1 98 ? -0.382 -4.337 3.458 1.00 85.94 98 SER A C 1
ATOM 787 O O . SER A 1 98 ? 0.263 -5.381 3.401 1.00 85.94 98 SER A O 1
ATOM 789 N N . ILE A 1 99 ? -0.839 -3.851 4.620 1.00 89.56 99 ILE A N 1
ATOM 790 C CA . ILE A 1 99 ? -0.575 -4.494 5.922 1.00 89.56 99 ILE A CA 1
ATOM 791 C C . ILE A 1 99 ? -1.142 -5.919 5.970 1.00 89.56 99 ILE A C 1
ATOM 793 O O . ILE A 1 99 ? -0.464 -6.847 6.421 1.00 89.56 99 ILE A O 1
ATOM 797 N N . VAL A 1 100 ? -2.363 -6.130 5.464 1.00 89.44 100 VAL A N 1
ATOM 798 C CA . VAL A 1 100 ? -2.981 -7.464 5.381 1.00 89.44 100 VAL A CA 1
ATOM 799 C C . VAL A 1 100 ? -2.079 -8.429 4.607 1.00 89.44 100 VAL A C 1
ATOM 801 O O . VAL A 1 100 ? -1.815 -9.528 5.099 1.00 89.44 100 VAL A O 1
ATOM 804 N N . GLY A 1 101 ? -1.544 -8.003 3.460 1.00 83.75 101 GLY A N 1
ATOM 805 C CA . GLY A 1 101 ? -0.748 -8.840 2.559 1.00 83.75 101 GLY A CA 1
ATOM 806 C C . GLY A 1 101 ? 0.694 -9.127 2.981 1.00 83.75 101 GLY A C 1
ATOM 807 O O . GLY A 1 101 ? 1.320 -10.002 2.390 1.00 83.75 101 GLY A O 1
ATOM 808 N N . GLN A 1 102 ? 1.229 -8.454 4.003 1.00 84.62 102 GLN A N 1
ATOM 809 C CA . GLN A 1 102 ? 2.623 -8.653 4.427 1.00 84.62 102 GLN A CA 1
ATOM 810 C C . GLN A 1 102 ? 2.925 -10.127 4.767 1.00 84.62 102 GLN A C 1
ATOM 812 O O . GLN A 1 102 ? 2.205 -10.739 5.558 1.00 84.62 102 GLN A O 1
ATOM 817 N N . GLN A 1 103 ? 4.031 -10.668 4.246 1.00 81.00 103 GLN A N 1
ATOM 818 C CA . GLN A 1 103 ? 4.577 -11.996 4.592 1.00 81.00 103 GLN A CA 1
ATOM 819 C C . GLN A 1 103 ? 3.639 -13.196 4.332 1.00 81.00 103 GLN A C 1
ATOM 821 O O . GLN A 1 103 ? 3.812 -14.253 4.935 1.00 81.00 103 GLN A O 1
ATOM 826 N N . ILE A 1 104 ? 2.641 -13.060 3.453 1.00 78.56 104 ILE A N 1
ATOM 827 C CA . ILE A 1 104 ? 1.718 -14.147 3.090 1.00 78.56 104 ILE A CA 1
ATOM 828 C C . ILE A 1 104 ? 1.478 -14.188 1.578 1.00 78.56 104 ILE A C 1
ATOM 830 O O . ILE A 1 104 ? 1.785 -13.238 0.862 1.00 78.56 104 ILE A O 1
ATOM 834 N N . SER A 1 105 ? 0.917 -15.292 1.080 1.00 77.69 105 SER A N 1
ATOM 835 C CA . SER A 1 105 ? 0.540 -15.399 -0.333 1.00 77.69 105 SER A CA 1
ATOM 836 C C . SER A 1 105 ? -0.621 -14.463 -0.684 1.00 77.69 105 SER A C 1
ATOM 838 O O . SER A 1 105 ? -1.426 -14.097 0.176 1.00 77.69 105 SER A O 1
ATOM 840 N N . VAL A 1 106 ? -0.759 -14.128 -1.971 1.00 71.44 106 VAL A N 1
ATOM 841 C CA . VAL A 1 106 ? -1.876 -13.300 -2.459 1.00 71.44 106 VAL A CA 1
ATOM 842 C C . VAL A 1 106 ? -3.224 -13.961 -2.177 1.00 71.44 106 VAL A C 1
ATOM 844 O O . VAL A 1 106 ? -4.111 -13.303 -1.652 1.00 71.44 106 VAL A O 1
ATOM 847 N N . ILE A 1 107 ? -3.343 -15.275 -2.387 1.00 77.50 107 ILE A N 1
ATOM 848 C CA . ILE A 1 107 ? -4.574 -16.030 -2.095 1.00 77.50 107 ILE A CA 1
ATOM 849 C C . ILE A 1 107 ? -4.956 -15.909 -0.611 1.00 77.50 107 ILE A C 1
ATOM 851 O O . ILE A 1 107 ? -6.113 -15.651 -0.277 1.00 77.50 107 ILE A O 1
ATOM 855 N N . ALA A 1 108 ? -3.986 -16.061 0.298 1.00 81.19 108 ALA A N 1
ATOM 856 C CA . ALA A 1 108 ? -4.233 -15.906 1.730 1.00 81.19 108 ALA A CA 1
ATOM 857 C C . ALA A 1 108 ? -4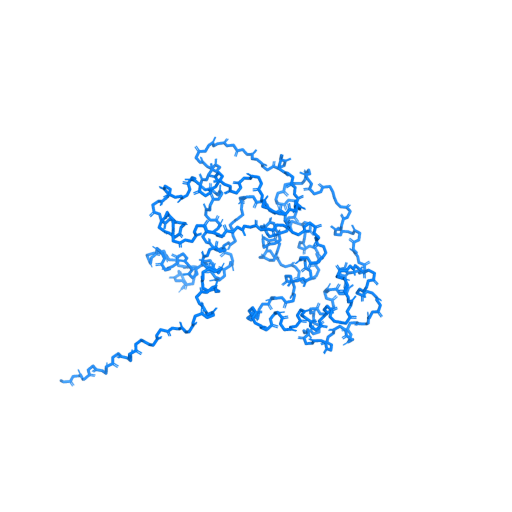.613 -14.458 2.082 1.00 81.19 108 ALA A C 1
ATOM 859 O O . ALA A 1 108 ? -5.539 -14.227 2.863 1.00 81.19 108 ALA A O 1
ATOM 860 N N . SER A 1 109 ? -3.929 -13.489 1.471 1.00 83.25 109 SER A N 1
ATOM 861 C CA . SER A 1 109 ? -4.204 -12.062 1.620 1.00 83.25 109 SER A CA 1
ATOM 862 C C . SER A 1 109 ? -5.615 -11.697 1.157 1.00 83.25 109 SER A C 1
ATOM 864 O O . SER A 1 109 ? -6.319 -10.981 1.865 1.00 83.25 109 SER A O 1
ATOM 866 N N . ASP A 1 110 ? -6.058 -12.194 0.003 1.00 82.69 110 ASP A N 1
ATOM 867 C CA . ASP A 1 110 ? -7.400 -11.973 -0.551 1.00 82.69 110 ASP A CA 1
ATOM 868 C C . ASP A 1 110 ? -8.481 -12.561 0.350 1.00 82.69 110 ASP A C 1
ATOM 870 O O . ASP A 1 110 ? -9.481 -11.903 0.640 1.00 82.69 110 ASP A O 1
ATOM 874 N N . ALA A 1 111 ? -8.256 -13.773 0.863 1.00 91.06 111 ALA A N 1
ATOM 875 C CA . ALA A 1 111 ? -9.189 -14.420 1.774 1.00 91.06 111 ALA A CA 1
ATOM 876 C C . ALA A 1 111 ? -9.345 -13.642 3.095 1.00 91.06 111 ALA A C 1
ATOM 878 O O . ALA A 1 111 ? -10.466 -13.457 3.571 1.00 91.06 111 ALA A O 1
ATOM 879 N N . ILE A 1 112 ? -8.241 -13.171 3.694 1.00 93.56 112 ILE A N 1
ATOM 880 C CA . ILE A 1 112 ? -8.286 -12.330 4.905 1.00 93.56 112 ILE A CA 1
ATOM 881 C C . ILE A 1 112 ? -8.967 -10.995 4.598 1.00 93.56 112 ILE A C 1
ATOM 883 O O . ILE A 1 112 ? -9.827 -10.556 5.358 1.00 93.56 112 ILE A O 1
ATOM 887 N N . TRP A 1 113 ? -8.630 -10.371 3.471 1.00 95.25 113 TRP A N 1
ATOM 888 C CA . TRP A 1 113 ? -9.212 -9.100 3.052 1.00 95.25 113 TRP A CA 1
ATOM 889 C C . TRP A 1 113 ? -10.723 -9.182 2.839 1.00 95.25 113 TRP A C 1
ATOM 891 O O . TRP A 1 113 ? -11.449 -8.330 3.339 1.00 95.25 113 TRP A O 1
ATOM 901 N N . GLY A 1 114 ? -11.217 -10.237 2.187 1.00 96.88 114 GLY A N 1
ATOM 902 C CA . GLY A 1 114 ? -12.653 -10.463 2.016 1.00 96.88 114 GLY A CA 1
ATOM 903 C C . GLY A 1 114 ? -13.395 -10.594 3.350 1.00 96.88 114 GLY A C 1
ATOM 904 O O . GLY A 1 114 ? -14.451 -9.986 3.534 1.00 96.88 114 GLY A O 1
ATOM 905 N N . ARG A 1 115 ? -12.823 -11.322 4.322 1.00 98.31 115 ARG A N 1
ATOM 906 C CA . ARG A 1 115 ? -13.399 -11.420 5.677 1.00 98.31 115 ARG A CA 1
ATOM 907 C C . ARG A 1 115 ? -13.361 -10.086 6.419 1.00 98.31 115 ARG A C 1
ATOM 909 O O . ARG A 1 115 ? -14.345 -9.738 7.064 1.00 98.31 115 ARG A O 1
ATOM 916 N N . LEU A 1 116 ? -12.270 -9.328 6.294 1.00 98.00 116 LEU A N 1
ATOM 917 C CA . LEU A 1 116 ? -12.161 -7.993 6.879 1.00 98.00 116 LEU A CA 1
ATOM 918 C C . LEU A 1 116 ? -13.227 -7.051 6.304 1.00 98.00 116 LEU A C 1
ATOM 920 O O . LEU A 1 116 ? -13.951 -6.432 7.073 1.00 98.00 116 LEU A O 1
ATOM 924 N N . LEU A 1 117 ? -13.387 -6.995 4.977 1.00 97.38 117 LEU A N 1
ATOM 925 C CA . LEU A 1 117 ? -14.418 -6.180 4.322 1.00 97.38 117 LEU A CA 1
ATOM 926 C C . LEU A 1 117 ? -15.840 -6.614 4.690 1.00 97.38 117 LEU A C 1
ATOM 928 O O . LEU A 1 117 ? -16.714 -5.768 4.842 1.00 97.38 117 LEU A O 1
ATOM 932 N N . THR A 1 118 ? -16.077 -7.914 4.874 1.00 98.25 118 THR A N 1
ATOM 933 C CA . THR A 1 118 ? -17.375 -8.417 5.357 1.00 98.25 118 THR A CA 1
ATOM 934 C C . THR A 1 118 ? -17.688 -7.890 6.760 1.00 98.25 118 THR A C 1
ATOM 936 O O . THR A 1 118 ? -18.834 -7.570 7.056 1.00 98.25 118 THR A O 1
ATOM 939 N N . MET A 1 119 ? -16.668 -7.775 7.614 1.00 97.56 119 MET A N 1
ATOM 940 C CA . MET A 1 119 ? -16.796 -7.266 8.978 1.00 97.56 119 MET A CA 1
ATOM 941 C C . MET A 1 119 ? -16.965 -5.741 9.017 1.00 97.56 119 MET A C 1
ATOM 943 O O . MET A 1 119 ? -17.907 -5.249 9.630 1.00 97.56 119 MET A O 1
ATOM 947 N N . ILE A 1 120 ? -16.072 -4.987 8.368 1.00 97.75 120 ILE A N 1
ATOM 948 C CA . ILE A 1 120 ? -16.011 -3.520 8.507 1.00 97.75 120 ILE A CA 1
ATOM 949 C C . ILE A 1 120 ? -16.810 -2.770 7.431 1.00 97.75 120 ILE A C 1
ATOM 951 O O . ILE A 1 120 ? -17.026 -1.564 7.543 1.00 97.75 120 ILE A O 1
ATOM 955 N N . GLY A 1 121 ? -17.236 -3.443 6.363 1.00 97.06 121 GLY A N 1
ATOM 956 C CA . GLY A 1 121 ? -17.794 -2.798 5.180 1.00 97.06 121 GLY A CA 1
ATOM 957 C C . GLY A 1 121 ? -16.735 -1.977 4.443 1.00 97.06 121 GLY A C 1
ATOM 958 O O . GLY A 1 121 ? -15.666 -2.478 4.095 1.00 97.06 121 GLY A O 1
ATOM 959 N N . LYS A 1 122 ? -17.029 -0.694 4.189 1.00 95.31 122 LYS A N 1
ATOM 960 C CA . LYS A 1 122 ? -16.079 0.205 3.520 1.00 95.31 122 LYS A CA 1
ATOM 961 C C . LYS A 1 122 ? -14.833 0.400 4.407 1.00 95.31 122 LYS A C 1
ATOM 963 O O . LYS A 1 122 ? -15.001 0.763 5.572 1.00 95.31 122 LYS A O 1
ATOM 968 N N . PRO A 1 123 ? -13.611 0.229 3.879 1.00 93.94 123 PRO A N 1
ATOM 969 C CA . PRO A 1 123 ? -12.371 0.396 4.632 1.00 93.94 123 PRO A CA 1
ATOM 970 C C . PRO A 1 123 ? -12.056 1.884 4.835 1.00 93.94 123 PRO A C 1
ATOM 972 O O . PRO A 1 123 ? -11.273 2.480 4.101 1.00 93.94 123 PRO A O 1
ATOM 975 N N . ILE A 1 124 ? -12.710 2.487 5.824 1.00 96.38 124 ILE A N 1
ATOM 976 C CA . ILE A 1 124 ? -12.482 3.855 6.309 1.00 96.38 124 ILE A CA 1
ATOM 977 C C . ILE A 1 124 ? -12.228 3.821 7.823 1.00 96.38 124 ILE A C 1
ATOM 979 O O . ILE A 1 124 ? -12.699 2.878 8.476 1.00 96.38 124 ILE A O 1
ATOM 983 N N . PRO A 1 125 ? -11.503 4.805 8.387 1.00 97.88 125 PRO A N 1
ATOM 984 C CA . PRO A 1 125 ? -11.146 4.820 9.806 1.00 97.88 125 PRO A CA 1
ATOM 985 C C . PRO A 1 125 ? -12.342 4.591 10.737 1.00 97.88 125 PRO A C 1
ATOM 987 O O . PRO A 1 125 ? -12.304 3.720 11.605 1.00 97.88 125 PRO A O 1
ATOM 990 N N . GLU A 1 126 ? -13.457 5.276 10.486 1.00 98.12 126 GLU A N 1
ATOM 991 C CA . GLU A 1 126 ? -14.664 5.238 11.316 1.00 98.12 126 GLU A CA 1
ATOM 992 C C . GLU A 1 126 ? -15.285 3.842 11.380 1.00 98.12 126 GLU A C 1
ATOM 994 O O . GLU A 1 126 ? -15.892 3.469 12.381 1.00 98.12 126 GLU A O 1
ATOM 999 N N . ASN A 1 127 ? -15.149 3.056 10.312 1.00 98.44 127 ASN A N 1
ATOM 1000 C CA . ASN A 1 127 ? -15.658 1.691 10.272 1.00 98.44 127 ASN A CA 1
ATOM 1001 C C . ASN A 1 127 ? -14.734 0.710 10.993 1.00 98.44 127 ASN A C 1
ATOM 1003 O O . ASN A 1 127 ? -15.229 -0.198 11.654 1.00 98.44 127 ASN A O 1
ATOM 1007 N N . VAL A 1 128 ? -13.416 0.902 10.903 1.00 98.44 128 VAL A N 1
ATOM 1008 C CA . VAL A 1 128 ? -12.442 0.091 11.650 1.00 98.44 128 VAL A CA 1
ATOM 1009 C C . VAL A 1 128 ? -12.601 0.316 13.155 1.00 98.44 128 VAL A C 1
ATOM 1011 O O . VAL A 1 128 ? -12.596 -0.646 13.919 1.00 98.44 128 VAL A O 1
ATOM 1014 N N . LEU A 1 129 ? -12.817 1.565 13.584 1.00 98.50 129 LEU A N 1
ATOM 1015 C CA . LEU A 1 129 ? -12.938 1.936 15.000 1.00 98.50 129 LEU A CA 1
ATOM 1016 C C . LEU A 1 129 ? -14.211 1.426 15.697 1.00 98.50 129 LEU A C 1
ATOM 1018 O O . LEU A 1 129 ? -14.306 1.525 16.919 1.00 98.50 129 LEU A O 1
ATOM 1022 N N . LYS A 1 130 ? -15.167 0.847 14.958 1.00 98.50 130 LYS A N 1
ATOM 1023 C CA . LYS A 1 130 ? -16.342 0.162 15.532 1.00 98.50 130 LYS A CA 1
ATOM 1024 C C . LYS A 1 130 ? -15.998 -1.185 16.173 1.00 98.50 130 LYS A C 1
ATOM 1026 O O . LYS A 1 130 ? -16.836 -1.734 16.880 1.00 98.50 130 LYS A O 1
ATOM 1031 N N . PHE A 1 131 ? -14.798 -1.702 15.919 1.00 98.50 131 PHE A N 1
ATOM 1032 C CA . PHE A 1 131 ? -14.332 -3.003 16.384 1.00 98.50 131 PHE A CA 1
ATOM 1033 C C . PHE A 1 131 ? -13.099 -2.850 17.271 1.00 98.50 131 PHE A C 1
ATOM 1035 O O . PHE A 1 131 ? -12.311 -1.916 17.137 1.00 98.50 131 PHE A O 1
ATOM 1042 N N . THR A 1 132 ? -12.903 -3.802 18.169 1.00 98.31 132 THR A N 1
ATOM 1043 C CA . THR A 1 132 ? -11.683 -3.955 18.964 1.00 98.31 132 THR A CA 1
ATOM 1044 C C . THR A 1 132 ? -10.570 -4.617 18.148 1.00 98.31 132 THR A C 1
ATOM 1046 O O . THR A 1 132 ? -10.820 -5.330 17.175 1.00 98.31 132 THR A O 1
ATOM 1049 N N . GLU A 1 133 ? -9.313 -4.470 18.579 1.00 98.12 133 GLU A N 1
ATOM 1050 C CA . GLU A 1 133 ? -8.178 -5.185 17.967 1.00 98.12 133 GLU A CA 1
ATOM 1051 C C . GLU A 1 133 ? -8.379 -6.712 17.962 1.00 98.12 133 GLU A C 1
ATOM 1053 O O . GLU A 1 133 ? -7.979 -7.392 17.017 1.00 98.12 133 GLU A O 1
ATOM 1058 N N . ALA A 1 134 ? -9.019 -7.260 19.001 1.00 98.12 134 ALA A N 1
ATOM 1059 C CA . ALA A 1 134 ? -9.309 -8.688 19.102 1.00 98.12 134 ALA A CA 1
ATOM 1060 C C . ALA A 1 134 ? -10.361 -9.140 18.075 1.00 98.12 134 ALA A C 1
ATOM 1062 O O . ALA A 1 134 ? -10.193 -10.184 17.443 1.00 98.12 134 ALA A O 1
ATOM 1063 N N . GLU A 1 135 ? -11.411 -8.343 17.867 1.00 98.25 135 GLU A N 1
ATOM 1064 C CA . GLU A 1 135 ? -12.415 -8.598 16.830 1.00 98.25 135 GLU A CA 1
ATOM 1065 C C . GLU A 1 135 ? -11.800 -8.490 15.436 1.00 98.25 135 GLU A C 1
ATOM 1067 O O . GLU A 1 135 ? -11.990 -9.393 14.625 1.00 98.25 135 GLU A O 1
ATOM 1072 N N . LEU A 1 136 ? -10.965 -7.479 15.176 1.00 98.25 136 LEU A N 1
ATOM 1073 C CA . LEU A 1 136 ? -10.225 -7.375 13.916 1.00 98.25 136 LEU A CA 1
ATOM 1074 C C . LEU A 1 136 ? -9.316 -8.594 13.697 1.00 98.25 136 LEU A C 1
ATOM 1076 O O . LEU A 1 136 ? -9.283 -9.152 12.603 1.00 98.25 136 LEU A O 1
ATOM 1080 N N . ALA A 1 137 ? -8.619 -9.078 14.729 1.00 98.12 137 ALA A N 1
ATOM 1081 C CA . ALA A 1 137 ? -7.803 -10.290 14.628 1.00 98.12 137 ALA A CA 1
ATOM 1082 C C . ALA A 1 137 ? -8.629 -11.545 14.276 1.00 98.12 137 ALA A C 1
ATOM 1084 O O . ALA A 1 137 ? -8.128 -12.442 13.593 1.00 98.12 137 ALA A O 1
ATOM 1085 N N . SER A 1 138 ? -9.907 -11.602 14.667 1.00 97.62 138 SER A N 1
ATOM 1086 C CA . SER A 1 138 ? -10.779 -12.758 14.405 1.00 97.62 138 SER A CA 1
ATOM 1087 C C . SER A 1 138 ? -11.035 -13.022 12.912 1.00 97.62 138 SER A C 1
ATOM 1089 O O . SER A 1 138 ? -11.378 -14.145 12.544 1.00 97.62 138 SER A O 1
ATOM 1091 N N . CYS A 1 139 ? -10.777 -12.051 12.022 1.00 95.50 139 CYS A N 1
ATOM 1092 C CA . CYS A 1 139 ? -10.866 -12.259 10.571 1.00 95.50 139 CYS A CA 1
ATOM 1093 C C . CYS A 1 139 ? -9.628 -12.959 9.959 1.00 95.50 139 CYS A C 1
ATOM 1095 O O . CYS A 1 139 ? -9.543 -13.145 8.741 1.00 95.50 139 CYS A O 1
ATOM 1097 N N . GLY A 1 140 ? -8.678 -13.407 10.784 1.00 96.00 140 GLY A N 1
ATOM 1098 C CA . GLY A 1 140 ? -7.455 -14.096 10.354 1.00 96.00 140 GLY A CA 1
ATOM 1099 C C . GLY A 1 140 ? -6.241 -13.178 10.211 1.00 96.00 140 GLY A C 1
ATOM 1100 O O . GLY A 1 140 ? -5.216 -13.602 9.680 1.00 96.00 140 GLY A O 1
ATOM 1101 N N . LEU A 1 141 ? -6.336 -11.933 10.686 1.00 97.00 141 LEU A N 1
ATOM 1102 C CA . LEU A 1 141 ? -5.174 -11.074 10.891 1.00 97.00 141 LEU A CA 1
ATOM 1103 C C . LEU A 1 141 ? -4.344 -11.592 12.070 1.00 97.00 141 LEU A C 1
ATOM 1105 O O . LEU A 1 141 ? -4.874 -12.059 13.079 1.00 97.00 141 LEU A O 1
ATOM 1109 N N . THR A 1 142 ? -3.023 -11.446 11.987 1.00 97.44 142 THR A N 1
ATOM 1110 C CA . THR A 1 142 ? -2.182 -11.610 13.176 1.00 97.44 142 THR A CA 1
ATOM 1111 C C . THR A 1 142 ? -2.474 -10.477 14.165 1.00 97.44 142 THR A C 1
ATOM 1113 O O . THR A 1 142 ? -2.845 -9.371 13.764 1.00 97.44 142 THR A O 1
ATOM 1116 N N . ARG A 1 143 ? -2.266 -10.721 15.466 1.00 97.44 143 ARG A N 1
ATOM 1117 C CA . ARG A 1 143 ? -2.471 -9.691 16.502 1.00 97.44 143 ARG A CA 1
ATOM 1118 C C . ARG A 1 143 ? -1.701 -8.388 16.214 1.00 97.44 143 ARG A C 1
ATOM 1120 O O . ARG A 1 143 ? -2.316 -7.332 16.328 1.00 97.44 143 ARG A O 1
ATOM 1127 N N . PRO A 1 144 ? -0.422 -8.416 15.774 1.00 97.62 144 PRO A N 1
ATOM 1128 C CA . PRO A 1 144 ? 0.274 -7.191 15.385 1.00 97.62 144 PRO A CA 1
ATOM 1129 C C . PRO A 1 144 ? -0.415 -6.442 14.240 1.00 97.62 144 PRO A C 1
ATOM 1131 O O . PRO A 1 144 ? -0.633 -5.245 14.366 1.00 97.62 144 PRO A O 1
ATOM 1134 N N . LYS A 1 145 ? -0.833 -7.129 13.166 1.00 96.69 145 LYS A N 1
ATOM 1135 C CA . LYS A 1 145 ? -1.508 -6.482 12.026 1.00 96.69 145 LYS A CA 1
ATOM 1136 C C . LYS A 1 145 ? -2.834 -5.839 12.423 1.00 96.69 145 LYS A C 1
ATOM 1138 O O . LYS A 1 145 ? -3.115 -4.728 11.987 1.00 96.69 145 LYS A O 1
ATOM 1143 N N . ALA A 1 146 ? -3.622 -6.508 13.265 1.00 98.31 146 ALA A N 1
ATOM 1144 C CA . ALA A 1 146 ? -4.848 -5.931 13.810 1.00 98.31 146 ALA A CA 1
ATOM 1145 C C . ALA A 1 146 ? -4.554 -4.653 14.616 1.00 98.31 146 ALA A C 1
ATOM 1147 O O . ALA A 1 146 ? -5.205 -3.635 14.401 1.00 98.31 146 ALA A O 1
ATOM 1148 N N . SER A 1 147 ? -3.515 -4.680 15.458 1.00 98.19 147 SER A N 1
ATOM 1149 C CA . SER A 1 147 ? -3.054 -3.517 16.226 1.00 98.19 147 SER A CA 1
ATOM 1150 C C . SER A 1 147 ? -2.583 -2.364 15.333 1.00 98.19 147 SER A C 1
ATOM 1152 O O . SER A 1 147 ? -2.914 -1.211 15.588 1.00 98.19 147 SER A O 1
ATOM 1154 N N . TYR A 1 148 ? -1.856 -2.653 14.249 1.00 97.81 148 TYR A N 1
ATOM 1155 C CA . TYR A 1 148 ? -1.382 -1.638 13.299 1.00 97.81 148 TYR A CA 1
ATOM 1156 C C . TYR A 1 148 ? -2.539 -0.970 12.557 1.00 97.81 148 TYR A C 1
ATOM 1158 O O . TYR A 1 148 ? -2.610 0.253 12.500 1.00 97.81 148 TYR A O 1
ATOM 1166 N N . ILE A 1 149 ? -3.476 -1.768 12.037 1.00 97.75 149 ILE A N 1
ATOM 1167 C CA . ILE A 1 149 ? -4.667 -1.273 11.333 1.00 97.75 149 ILE A CA 1
ATOM 1168 C C . ILE A 1 149 ? -5.534 -0.428 12.269 1.00 97.75 149 ILE A C 1
ATOM 1170 O O . ILE A 1 149 ? -5.988 0.648 11.888 1.00 97.75 149 ILE A O 1
ATOM 1174 N N . TYR A 1 150 ? -5.737 -0.888 13.502 1.00 98.31 150 TYR A N 1
ATOM 1175 C CA . TYR A 1 150 ? -6.500 -0.149 14.499 1.00 98.31 150 TYR A CA 1
ATOM 1176 C C . TYR A 1 150 ? -5.802 1.155 14.914 1.00 98.31 150 TYR A C 1
ATOM 1178 O O . TYR A 1 150 ? -6.448 2.195 15.012 1.00 98.31 150 TYR A O 1
ATOM 1186 N N . GLY A 1 151 ? -4.477 1.129 15.095 1.00 97.69 151 GLY A N 1
ATOM 1187 C CA . GLY A 1 151 ? -3.669 2.318 15.368 1.00 97.69 151 GLY A CA 1
ATOM 1188 C C . GLY A 1 151 ? -3.741 3.350 14.240 1.00 97.69 151 GLY A C 1
ATOM 1189 O O . GLY A 1 151 ? -3.982 4.521 14.509 1.00 97.69 151 GLY A O 1
ATOM 1190 N N . LEU A 1 152 ? -3.637 2.907 12.983 1.00 96.88 152 LEU A N 1
ATOM 1191 C CA . LEU A 1 152 ? -3.827 3.761 11.806 1.00 96.88 152 LEU A CA 1
ATOM 1192 C C . LEU A 1 152 ? -5.229 4.365 11.738 1.00 96.88 152 LEU A C 1
ATOM 1194 O O . LEU A 1 152 ? -5.383 5.500 11.307 1.00 96.88 152 LEU A O 1
ATOM 1198 N N . ALA A 1 153 ? -6.258 3.617 12.137 1.00 97.75 153 ALA A N 1
ATOM 1199 C CA . ALA A 1 153 ? -7.618 4.141 12.186 1.00 97.75 153 ALA A CA 1
ATOM 1200 C C . ALA A 1 153 ? -7.781 5.200 13.286 1.00 97.75 153 ALA A C 1
ATOM 1202 O O . ALA A 1 153 ? -8.491 6.178 13.088 1.00 97.75 153 ALA A O 1
ATOM 1203 N N . LYS A 1 154 ? -7.117 5.018 14.436 1.00 97.69 154 LYS A N 1
ATOM 1204 C CA . LYS A 1 154 ? -7.129 5.989 15.541 1.00 97.69 154 LYS A CA 1
ATOM 1205 C C . LYS A 1 154 ? -6.406 7.287 15.199 1.00 97.69 154 LYS A C 1
ATOM 1207 O O . LYS A 1 154 ? -6.843 8.340 15.642 1.00 97.69 154 LYS A O 1
ATOM 1212 N N . ASP A 1 155 ? -5.313 7.190 14.453 1.00 95.88 155 ASP A N 1
ATOM 1213 C CA . ASP A 1 155 ? -4.472 8.317 14.045 1.00 95.88 155 ASP A CA 1
ATOM 1214 C C . ASP A 1 155 ? -4.595 8.588 12.536 1.00 95.88 155 ASP A C 1
ATOM 1216 O O . ASP A 1 155 ? -3.619 8.827 11.821 1.00 95.88 155 ASP A O 1
ATOM 1220 N N . SER A 1 156 ? -5.821 8.489 12.013 1.00 95.44 156 SER A N 1
ATOM 1221 C CA . SER A 1 156 ? -6.051 8.576 10.572 1.00 95.44 156 SER A CA 1
ATOM 1222 C C . SER A 1 156 ? -5.752 9.955 10.006 1.00 95.44 156 SER A C 1
ATOM 1224 O O . SER A 1 156 ? -5.353 10.047 8.851 1.00 95.44 156 SER A O 1
ATOM 1226 N N . ASP A 1 157 ? -5.912 11.016 10.796 1.00 94.31 157 ASP A N 1
ATOM 1227 C CA . ASP A 1 157 ? -5.622 12.384 10.360 1.00 94.31 157 ASP A CA 1
ATOM 1228 C C . ASP A 1 157 ? -4.136 12.571 10.043 1.00 94.31 157 ASP A C 1
ATOM 1230 O O . ASP A 1 157 ? -3.802 13.173 9.020 1.00 94.31 157 ASP A O 1
ATOM 1234 N N . SER A 1 158 ? -3.240 11.977 10.838 1.00 94.62 158 SER A N 1
ATOM 1235 C CA . SER A 1 158 ? -1.797 12.006 10.573 1.00 94.62 158 SER A CA 1
ATOM 1236 C C . SER A 1 158 ? -1.442 11.317 9.255 1.00 94.62 158 SER A C 1
ATOM 1238 O O . SER A 1 158 ? -0.472 11.698 8.605 1.00 94.62 158 SER A O 1
ATOM 1240 N N . LEU A 1 159 ? -2.229 10.335 8.804 1.00 92.69 159 LEU A N 1
ATOM 1241 C CA . LEU A 1 159 ? -2.054 9.708 7.491 1.00 92.69 159 LEU A CA 1
ATOM 1242 C C . LEU A 1 159 ? -2.783 10.467 6.369 1.00 92.69 159 LEU A C 1
ATOM 1244 O O . LEU A 1 159 ? -2.286 10.559 5.256 1.00 92.69 159 LEU A O 1
ATOM 1248 N N . LEU A 1 160 ? -3.999 10.953 6.590 1.00 92.12 160 LEU A N 1
ATOM 1249 C CA . LEU A 1 160 ? -4.853 11.422 5.495 1.00 92.12 160 LEU A CA 1
ATOM 1250 C C . LEU A 1 160 ? -4.690 12.914 5.203 1.00 92.12 160 LEU A C 1
ATOM 1252 O O . LEU A 1 160 ? -4.783 13.304 4.041 1.00 92.12 160 LEU A O 1
ATOM 1256 N N . ASN A 1 161 ? -4.393 13.728 6.215 1.00 92.00 161 ASN A N 1
ATOM 1257 C CA . ASN A 1 161 ? -4.396 15.189 6.115 1.00 92.00 161 ASN A CA 1
ATOM 1258 C C . ASN A 1 161 ? -2.988 15.756 5.892 1.00 92.00 161 ASN A C 1
ATOM 1260 O O . ASN A 1 161 ? -2.566 16.674 6.592 1.00 92.00 161 ASN A O 1
ATOM 1264 N N . GLN A 1 162 ? -2.260 15.202 4.920 1.00 92.56 162 GLN A N 1
ATOM 1265 C CA . GLN A 1 162 ? -0.954 15.716 4.500 1.00 92.56 162 GLN A CA 1
ATOM 1266 C C . GLN A 1 162 ? -1.041 16.343 3.110 1.00 92.56 162 GLN A C 1
ATOM 1268 O O . GLN A 1 162 ? -1.853 15.939 2.272 1.00 92.56 162 GLN A O 1
ATOM 1273 N N . ASP A 1 163 ? -0.152 17.295 2.839 1.00 91.00 163 ASP A N 1
ATOM 1274 C CA . ASP A 1 163 ? 0.003 17.889 1.512 1.00 91.00 163 ASP A CA 1
ATOM 1275 C C . ASP A 1 163 ? 0.872 17.002 0.610 1.00 91.00 163 ASP A C 1
ATOM 1277 O O . ASP A 1 163 ? 1.993 17.328 0.218 1.00 91.00 163 ASP A O 1
ATOM 1281 N N . TRP A 1 164 ? 0.341 15.820 0.309 1.00 91.12 164 TRP A N 1
ATOM 1282 C CA . TRP A 1 164 ? 1.075 14.759 -0.367 1.00 91.12 164 TRP A CA 1
ATOM 1283 C C . TRP A 1 164 ? 1.598 15.132 -1.761 1.00 91.12 164 TRP A C 1
ATOM 1285 O O . TRP A 1 164 ? 2.584 14.551 -2.213 1.00 91.12 164 TRP A O 1
ATOM 1295 N N . ASN A 1 165 ? 0.954 16.084 -2.444 1.00 87.50 165 ASN A N 1
ATOM 1296 C CA . ASN A 1 165 ? 1.382 16.540 -3.768 1.00 87.50 165 ASN A CA 1
ATOM 1297 C C . ASN A 1 165 ? 2.702 17.320 -3.702 1.00 87.50 165 ASN A C 1
ATOM 1299 O O . ASN A 1 165 ? 3.532 17.174 -4.596 1.00 87.50 165 ASN A O 1
ATOM 1303 N N . ASN A 1 166 ? 2.912 18.089 -2.630 1.00 89.00 166 ASN A N 1
ATOM 1304 C CA . ASN A 1 166 ? 4.092 18.939 -2.461 1.00 89.00 166 ASN A CA 1
ATOM 1305 C C . ASN A 1 166 ? 5.252 18.245 -1.733 1.00 89.00 166 ASN A C 1
ATOM 1307 O O . ASN A 1 166 ? 6.329 18.823 -1.612 1.00 89.00 166 ASN A O 1
ATOM 1311 N N . MET A 1 167 ? 5.058 17.009 -1.270 1.00 91.44 167 MET A N 1
ATOM 1312 C CA . MET A 1 167 ? 6.116 16.214 -0.652 1.00 91.44 167 MET A CA 1
ATOM 1313 C C . MET A 1 167 ? 6.936 15.460 -1.702 1.00 91.44 167 MET A C 1
ATOM 1315 O O . MET A 1 167 ? 6.403 14.919 -2.673 1.00 91.44 167 MET A O 1
ATOM 1319 N N . THR A 1 168 ? 8.237 15.359 -1.469 1.00 90.31 168 THR A N 1
ATOM 1320 C CA . THR A 1 168 ? 9.152 14.462 -2.181 1.00 90.31 168 THR A CA 1
ATOM 1321 C C . THR A 1 168 ? 8.956 13.007 -1.751 1.00 90.31 168 THR A C 1
ATOM 1323 O O . THR A 1 168 ? 8.450 12.717 -0.666 1.00 90.31 168 THR A O 1
ATOM 1326 N N . ASP A 1 169 ? 9.431 12.063 -2.561 1.00 87.25 169 ASP A N 1
ATOM 1327 C CA . ASP A 1 169 ? 9.358 10.628 -2.254 1.00 87.25 169 ASP A CA 1
ATOM 1328 C C . ASP A 1 169 ? 10.043 10.274 -0.931 1.00 87.25 169 ASP A C 1
ATOM 1330 O O . ASP A 1 169 ? 9.544 9.447 -0.164 1.00 87.25 169 ASP A O 1
ATOM 1334 N N . ASN A 1 170 ? 11.161 10.938 -0.618 1.00 91.38 170 ASN A N 1
ATOM 1335 C CA . ASN A 1 170 ? 11.837 10.740 0.656 1.00 91.38 170 ASN A CA 1
ATOM 1336 C C . ASN A 1 170 ? 11.014 11.288 1.827 1.00 91.38 170 ASN A C 1
ATOM 1338 O O . ASN A 1 170 ? 10.895 10.596 2.832 1.00 91.38 170 ASN A O 1
ATOM 1342 N N . GLU A 1 171 ? 10.418 12.475 1.712 1.00 94.88 171 GLU A N 1
ATOM 1343 C CA . GLU A 1 171 ? 9.555 13.028 2.767 1.00 94.88 171 GLU A CA 1
ATOM 1344 C C . GLU A 1 171 ? 8.340 12.136 3.019 1.00 94.88 171 GLU A C 1
ATOM 1346 O O . GLU A 1 171 ? 8.046 11.816 4.170 1.00 94.88 171 GLU A O 1
ATOM 1351 N N . ILE A 1 172 ? 7.684 11.653 1.956 1.00 94.06 172 ILE A N 1
ATOM 1352 C CA . ILE A 1 172 ? 6.568 10.709 2.079 1.00 94.06 172 ILE A CA 1
ATOM 1353 C C . ILE A 1 172 ? 7.039 9.433 2.774 1.00 94.06 172 ILE A C 1
ATOM 1355 O O . ILE A 1 172 ? 6.409 8.983 3.727 1.00 94.06 172 ILE A O 1
ATOM 1359 N N . LYS A 1 173 ? 8.172 8.861 2.351 1.00 93.25 173 LYS A N 1
ATOM 1360 C CA . LYS A 1 173 ? 8.733 7.662 2.980 1.00 93.25 173 LYS A CA 1
ATOM 1361 C C . LYS A 1 173 ? 9.012 7.878 4.467 1.00 93.25 173 LYS A C 1
ATOM 1363 O O . LYS A 1 173 ? 8.598 7.050 5.273 1.00 93.25 173 LYS A O 1
ATOM 1368 N N . GLN A 1 174 ? 9.682 8.975 4.831 1.00 95.88 174 GLN A N 1
ATOM 1369 C CA . GLN A 1 174 ? 10.006 9.299 6.225 1.00 95.88 174 GLN A CA 1
ATOM 1370 C C . GLN A 1 174 ? 8.753 9.510 7.077 1.00 95.88 174 GLN A C 1
ATOM 1372 O O . GLN A 1 174 ? 8.751 9.138 8.246 1.00 95.88 174 GLN A O 1
ATOM 1377 N N . HIS A 1 175 ? 7.686 10.063 6.502 1.00 95.94 175 HIS A N 1
ATOM 1378 C CA . HIS A 1 175 ? 6.399 10.184 7.180 1.00 95.94 175 HIS A CA 1
ATOM 1379 C C . HIS A 1 175 ? 5.743 8.817 7.391 1.00 95.94 175 HIS A C 1
ATOM 1381 O O . HIS A 1 175 ? 5.336 8.473 8.496 1.00 95.94 175 HIS A O 1
ATOM 1387 N N . LEU A 1 176 ? 5.692 7.988 6.346 1.00 94.94 176 LEU A N 1
ATOM 1388 C CA . LEU A 1 176 ? 5.027 6.685 6.389 1.00 94.94 176 LEU A CA 1
ATOM 1389 C C . LEU A 1 176 ? 5.672 5.703 7.378 1.00 94.94 176 LEU A C 1
ATOM 1391 O O . LEU A 1 176 ? 4.956 4.954 8.039 1.00 94.94 176 LEU A O 1
ATOM 1395 N N . ILE A 1 177 ? 7.000 5.699 7.518 1.00 95.50 177 ILE A N 1
ATOM 1396 C CA . ILE A 1 177 ? 7.690 4.784 8.449 1.00 95.50 177 ILE A CA 1
ATOM 1397 C C . ILE A 1 177 ? 7.440 5.104 9.931 1.00 95.50 177 ILE A C 1
ATOM 1399 O O . ILE A 1 177 ? 7.793 4.303 10.796 1.00 95.50 177 ILE A O 1
ATOM 1403 N N . GLN A 1 178 ? 6.841 6.257 10.248 1.00 95.31 178 GLN A N 1
ATOM 1404 C CA . GLN A 1 178 ? 6.457 6.600 11.621 1.00 95.31 178 GLN A CA 1
ATOM 1405 C C . GLN A 1 178 ? 5.277 5.747 12.101 1.00 95.31 178 GLN A C 1
ATOM 1407 O O . GLN A 1 178 ? 5.132 5.498 13.300 1.00 95.31 178 GLN A O 1
ATOM 1412 N N . PHE A 1 179 ? 4.448 5.252 11.176 1.00 94.88 179 PHE A N 1
ATOM 1413 C CA . PHE A 1 179 ? 3.325 4.396 11.519 1.00 94.88 179 PHE A CA 1
ATOM 1414 C C . PHE A 1 179 ? 3.795 2.978 11.835 1.00 94.88 179 PHE A C 1
ATOM 1416 O O . PHE A 1 179 ? 4.450 2.295 11.043 1.00 94.88 179 PHE A O 1
ATOM 1423 N N . ARG A 1 180 ? 3.396 2.487 13.009 1.00 93.44 180 ARG A N 1
ATOM 1424 C CA . ARG A 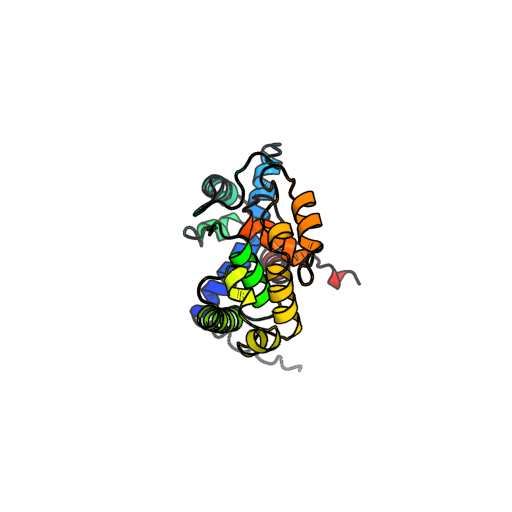1 180 ? 3.725 1.135 13.460 1.00 93.44 180 ARG A CA 1
ATOM 1425 C C . ARG A 1 180 ? 3.240 0.098 12.440 1.00 93.44 180 ARG A C 1
ATOM 1427 O O . ARG A 1 180 ? 2.067 0.071 12.084 1.00 93.44 180 ARG A O 1
ATOM 1434 N N . GLY A 1 181 ? 4.140 -0.790 12.021 1.00 89.19 181 GLY A N 1
ATOM 1435 C CA . GLY A 1 181 ? 3.842 -1.819 11.019 1.00 89.19 181 GLY A CA 1
ATOM 1436 C C . GLY A 1 181 ? 4.148 -1.420 9.576 1.00 89.19 181 GLY A C 1
ATOM 1437 O O . GLY A 1 181 ? 4.031 -2.266 8.688 1.00 89.19 181 GLY A O 1
ATOM 1438 N N . ILE A 1 182 ? 4.580 -0.178 9.343 1.00 92.25 182 ILE A N 1
ATOM 1439 C CA . ILE A 1 182 ? 5.090 0.291 8.056 1.00 92.25 182 ILE A CA 1
ATOM 1440 C C . ILE A 1 182 ? 6.613 0.395 8.152 1.00 92.25 182 ILE A C 1
ATOM 1442 O O . ILE A 1 182 ? 7.160 1.271 8.813 1.00 92.25 182 ILE A O 1
ATOM 1446 N N . GLY A 1 183 ? 7.309 -0.545 7.512 1.00 91.62 183 GLY A N 1
ATOM 1447 C CA . GLY A 1 183 ? 8.762 -0.481 7.341 1.00 91.62 183 GLY A CA 1
ATOM 1448 C C . GLY A 1 183 ? 9.161 0.220 6.036 1.00 91.62 183 GLY A C 1
ATOM 1449 O O . GLY A 1 183 ? 8.286 0.500 5.212 1.00 91.62 183 GLY A O 1
ATOM 1450 N N . PRO A 1 184 ? 10.471 0.429 5.793 1.00 90.56 184 PRO A N 1
ATOM 1451 C CA . PRO A 1 184 ? 10.974 1.058 4.567 1.00 90.56 184 PRO A CA 1
ATOM 1452 C C . PRO A 1 184 ? 10.426 0.415 3.288 1.00 90.56 184 PRO A C 1
ATOM 1454 O O . PRO A 1 184 ? 9.876 1.111 2.442 1.00 90.56 184 PRO A O 1
ATOM 1457 N N . TRP A 1 185 ? 10.454 -0.920 3.213 1.00 86.19 185 TRP A N 1
ATOM 1458 C CA . TRP A 1 185 ? 9.898 -1.667 2.082 1.00 86.19 185 TRP A CA 1
ATOM 1459 C C . TRP A 1 185 ? 8.395 -1.406 1.888 1.00 86.19 185 TRP A C 1
ATOM 1461 O O . TRP A 1 185 ? 7.936 -1.168 0.778 1.00 86.19 185 TRP A O 1
ATOM 1471 N N . THR A 1 186 ? 7.598 -1.378 2.965 1.00 85.88 186 THR A N 1
ATOM 1472 C CA . THR A 1 186 ? 6.155 -1.087 2.854 1.00 85.88 186 THR A CA 1
ATOM 1473 C C . THR A 1 186 ? 5.900 0.352 2.408 1.00 85.88 186 THR A C 1
ATOM 1475 O O . THR A 1 186 ? 4.992 0.578 1.612 1.00 85.88 186 THR A O 1
ATOM 1478 N N . ALA A 1 187 ? 6.699 1.314 2.873 1.00 91.44 187 ALA A N 1
ATOM 1479 C CA . ALA A 1 187 ? 6.602 2.698 2.424 1.00 91.44 187 ALA A CA 1
ATOM 1480 C C . ALA A 1 187 ? 6.929 2.832 0.924 1.00 91.44 187 ALA A C 1
ATOM 1482 O O . ALA A 1 187 ? 6.215 3.532 0.213 1.00 91.44 187 ALA A O 1
ATOM 1483 N N . GLU A 1 188 ? 7.926 2.102 0.418 1.00 86.25 188 GLU A N 1
ATOM 1484 C CA . GLU A 1 188 ? 8.241 2.029 -1.019 1.00 86.25 188 GLU A CA 1
ATOM 1485 C C . GLU A 1 188 ? 7.090 1.416 -1.827 1.00 86.25 188 GLU A C 1
ATOM 1487 O O . GLU A 1 188 ? 6.674 1.982 -2.838 1.00 86.25 188 GLU A O 1
ATOM 1492 N N . MET A 1 189 ? 6.481 0.329 -1.337 1.00 83.56 189 MET A N 1
ATOM 1493 C CA . MET A 1 189 ? 5.265 -0.214 -1.954 1.00 83.56 189 MET A CA 1
ATOM 1494 C C . MET A 1 189 ? 4.139 0.827 -1.981 1.00 83.56 189 MET A C 1
ATOM 1496 O O . MET A 1 189 ? 3.439 0.966 -2.980 1.00 83.56 189 MET A O 1
ATOM 1500 N N . MET A 1 190 ? 3.952 1.602 -0.914 1.00 87.31 190 MET A N 1
ATOM 1501 C CA . MET A 1 190 ? 2.942 2.661 -0.908 1.00 87.31 190 MET A CA 1
ATOM 1502 C C . MET A 1 190 ? 3.262 3.762 -1.922 1.00 87.31 190 MET A C 1
ATOM 1504 O O . MET A 1 190 ? 2.353 4.163 -2.650 1.00 87.31 190 MET A O 1
ATOM 1508 N N . LEU A 1 191 ? 4.517 4.216 -2.020 1.00 88.69 191 LEU A N 1
ATOM 1509 C CA . LEU A 1 191 ? 4.937 5.202 -3.024 1.00 88.69 191 LEU A CA 1
ATOM 1510 C C . LEU A 1 191 ? 4.548 4.755 -4.441 1.00 88.69 191 LEU A C 1
ATOM 1512 O O . LEU A 1 191 ? 3.986 5.538 -5.204 1.00 88.69 191 LEU A O 1
ATOM 1516 N N . MET A 1 192 ? 4.736 3.474 -4.752 1.00 80.56 192 MET A N 1
ATOM 1517 C CA . MET A 1 192 ? 4.361 2.908 -6.047 1.00 80.56 192 MET A CA 1
ATOM 1518 C C . MET A 1 192 ? 2.853 2.725 -6.220 1.00 80.56 192 MET A C 1
ATOM 1520 O O . MET A 1 192 ? 2.264 3.223 -7.172 1.00 80.56 192 MET A O 1
ATOM 1524 N N . PHE A 1 193 ? 2.203 1.975 -5.331 1.00 78.38 193 PHE A N 1
ATOM 1525 C CA . PHE A 1 193 ? 0.836 1.494 -5.555 1.00 78.38 193 PHE A CA 1
ATOM 1526 C C . PHE A 1 193 ? -0.248 2.469 -5.079 1.00 78.38 193 PHE A C 1
ATOM 1528 O O . PHE A 1 193 ? -1.362 2.445 -5.600 1.00 78.38 193 PHE A O 1
ATOM 1535 N N . SER A 1 194 ? 0.056 3.315 -4.092 1.00 83.62 194 SER A N 1
ATOM 1536 C CA . SER A 1 194 ? -0.873 4.326 -3.570 1.00 83.62 194 SER A CA 1
ATOM 1537 C C . SER A 1 194 ? -0.600 5.694 -4.177 1.00 83.62 194 SER A C 1
ATOM 1539 O O . SER A 1 194 ? -1.522 6.338 -4.673 1.00 83.62 194 SER A O 1
ATOM 1541 N N . PHE A 1 195 ? 0.657 6.142 -4.136 1.00 87.44 195 PHE A N 1
ATOM 1542 C CA . PHE A 1 195 ? 1.031 7.478 -4.603 1.00 87.44 195 PHE A CA 1
ATOM 1543 C C . PHE A 1 195 ? 1.320 7.517 -6.104 1.00 87.44 195 PHE A C 1
ATOM 1545 O O . PHE A 1 195 ? 1.265 8.600 -6.679 1.00 87.44 195 PHE A O 1
ATOM 1552 N N . MET A 1 196 ? 1.546 6.362 -6.743 1.00 84.88 196 MET A N 1
ATOM 1553 C CA . MET A 1 196 ? 1.898 6.253 -8.166 1.00 84.88 196 MET A CA 1
ATOM 1554 C C . MET A 1 196 ? 3.081 7.141 -8.537 1.00 84.88 196 MET A C 1
ATOM 1556 O O . MET A 1 196 ? 3.101 7.774 -9.597 1.00 84.88 196 MET A O 1
ATOM 1560 N N . ARG A 1 197 ? 4.070 7.176 -7.639 1.00 83.25 197 ARG A N 1
ATOM 1561 C CA . ARG A 1 197 ? 5.374 7.746 -7.937 1.00 83.25 197 ARG A CA 1
ATOM 1562 C C . ARG A 1 197 ? 6.022 6.888 -9.017 1.00 83.25 197 ARG A C 1
ATOM 1564 O O . ARG A 1 197 ? 6.046 5.666 -8.858 1.00 83.25 197 ARG A O 1
ATOM 1571 N N . PRO A 1 198 ? 6.473 7.501 -10.122 1.00 78.56 198 PRO A N 1
ATOM 1572 C CA . PRO A 1 198 ? 7.034 6.739 -11.218 1.00 78.56 198 PRO A CA 1
ATOM 1573 C C . PRO A 1 198 ? 8.352 6.090 -10.776 1.00 78.56 198 PRO A C 1
ATOM 1575 O O . PRO A 1 198 ? 8.526 4.901 -10.995 1.00 78.56 198 PRO A O 1
ATOM 1578 N N . ASP A 1 199 ? 9.230 6.824 -10.088 1.00 76.75 199 ASP A N 1
ATOM 1579 C CA . ASP A 1 199 ? 10.643 6.468 -9.890 1.00 76.75 199 ASP A CA 1
ATOM 1580 C C . ASP A 1 199 ? 10.951 5.862 -8.513 1.00 76.75 199 ASP A C 1
ATOM 1582 O O . ASP A 1 199 ? 11.604 6.465 -7.661 1.00 76.75 199 ASP A O 1
ATOM 1586 N N . VAL A 1 200 ? 10.448 4.650 -8.277 1.00 77.62 200 VAL A N 1
ATOM 1587 C CA . VAL A 1 200 ? 10.683 3.915 -7.028 1.00 77.62 200 VAL A CA 1
ATOM 1588 C C . VAL A 1 200 ? 11.231 2.531 -7.344 1.00 77.62 200 VAL A C 1
ATOM 1590 O O . VAL A 1 200 ? 10.580 1.741 -8.019 1.00 77.62 200 VAL A O 1
ATOM 1593 N N . PHE A 1 201 ? 12.404 2.218 -6.793 1.00 78.12 201 PHE A N 1
ATOM 1594 C CA . PHE A 1 201 ? 13.034 0.905 -6.912 1.00 78.12 201 PHE A CA 1
ATOM 1595 C C . PHE A 1 201 ? 13.287 0.306 -5.526 1.00 78.12 201 PHE A C 1
ATOM 1597 O O . PHE A 1 201 ? 14.135 0.789 -4.770 1.00 78.12 201 PHE A O 1
ATOM 1604 N N . SER A 1 202 ? 12.542 -0.745 -5.168 1.00 79.56 202 SER A N 1
ATOM 1605 C CA . SER A 1 202 ? 12.613 -1.347 -3.831 1.00 79.56 202 SER A CA 1
ATOM 1606 C C . SER A 1 202 ? 13.643 -2.473 -3.770 1.00 79.56 202 SER A C 1
ATOM 1608 O O . SER A 1 202 ? 13.318 -3.648 -3.905 1.00 79.56 202 SER A O 1
ATOM 1610 N N . ILE A 1 203 ? 14.906 -2.126 -3.505 1.00 75.81 203 ILE A N 1
ATOM 1611 C CA . ILE A 1 203 ? 16.030 -3.087 -3.420 1.00 75.81 203 ILE A CA 1
ATOM 1612 C C . ILE A 1 203 ? 15.758 -4.219 -2.408 1.00 75.81 203 ILE A C 1
ATOM 1614 O O . ILE A 1 203 ? 16.251 -5.334 -2.559 1.00 75.81 203 ILE A O 1
ATOM 1618 N N . GLY A 1 204 ? 14.977 -3.938 -1.361 1.00 72.81 204 GLY A N 1
ATOM 1619 C CA . GLY A 1 204 ? 14.606 -4.920 -0.342 1.00 72.81 204 GLY A CA 1
ATOM 1620 C C . GLY A 1 204 ? 13.512 -5.905 -0.767 1.00 72.81 204 GLY A C 1
ATOM 1621 O O . GLY A 1 204 ? 13.187 -6.803 0.012 1.00 72.81 204 GLY A O 1
ATOM 1622 N N . ASP A 1 205 ? 12.917 -5.747 -1.952 1.00 75.62 205 ASP A N 1
ATOM 1623 C CA . ASP A 1 205 ? 11.850 -6.623 -2.420 1.00 75.62 205 ASP A CA 1
ATOM 1624 C C . ASP A 1 205 ? 12.397 -7.963 -2.928 1.00 75.62 205 ASP A C 1
ATOM 1626 O O . ASP A 1 205 ? 13.112 -8.059 -3.923 1.00 75.62 205 ASP A O 1
ATOM 1630 N N . ILE A 1 206 ? 12.032 -9.043 -2.238 1.00 72.25 206 ILE A N 1
ATOM 1631 C CA . ILE A 1 206 ? 12.503 -10.395 -2.564 1.00 72.25 206 ILE A CA 1
ATOM 1632 C C . ILE A 1 206 ? 11.970 -10.859 -3.929 1.00 72.25 206 ILE A C 1
ATOM 1634 O O . ILE A 1 206 ? 12.634 -11.641 -4.612 1.00 72.25 206 ILE A O 1
ATOM 1638 N N . GLY A 1 207 ? 10.771 -10.418 -4.323 1.00 72.38 207 GLY A N 1
ATOM 1639 C CA . GLY A 1 207 ? 10.210 -10.703 -5.643 1.00 72.38 207 GLY A CA 1
ATOM 1640 C C . GLY A 1 207 ? 11.048 -10.061 -6.746 1.00 72.38 207 GLY A C 1
ATOM 1641 O O . GLY A 1 207 ? 11.399 -10.744 -7.709 1.00 72.38 207 GLY A O 1
ATOM 1642 N N . LEU A 1 208 ? 11.453 -8.808 -6.533 1.00 72.81 208 LEU A N 1
ATOM 1643 C CA . LEU A 1 208 ? 12.311 -8.034 -7.423 1.00 72.81 208 LEU A CA 1
ATOM 1644 C C . LEU A 1 208 ? 13.686 -8.634 -7.559 1.00 72.81 208 LEU A C 1
ATOM 1646 O O . LEU A 1 208 ? 14.116 -8.905 -8.676 1.00 72.81 208 LEU A O 1
ATOM 1650 N N . VAL A 1 209 ? 14.339 -8.928 -6.440 1.00 74.31 209 VAL A N 1
ATOM 1651 C CA . VAL A 1 209 ? 15.659 -9.564 -6.448 1.00 74.31 209 VAL A CA 1
ATOM 1652 C C . VAL A 1 209 ? 15.617 -10.880 -7.228 1.00 74.31 209 VAL A C 1
ATOM 1654 O O . VAL A 1 209 ? 16.476 -11.130 -8.073 1.00 74.31 209 VAL A O 1
ATOM 1657 N N . LYS A 1 210 ? 14.583 -11.706 -7.021 1.00 74.88 210 LYS A N 1
ATOM 1658 C CA . LYS A 1 210 ? 14.411 -12.960 -7.771 1.00 74.88 210 LYS A CA 1
ATOM 1659 C C . LYS A 1 210 ? 14.161 -12.725 -9.259 1.00 74.88 210 LYS A C 1
ATOM 1661 O O . LYS A 1 210 ? 14.714 -13.456 -10.074 1.00 74.88 210 LYS A O 1
ATOM 1666 N N . ALA A 1 211 ? 13.341 -11.740 -9.619 1.00 75.38 211 ALA A N 1
ATOM 1667 C CA . ALA A 1 211 ? 13.055 -11.410 -11.013 1.00 75.38 211 ALA A CA 1
ATOM 1668 C C . ALA A 1 211 ? 14.311 -10.908 -11.741 1.00 75.38 211 ALA A C 1
ATOM 1670 O O . ALA A 1 211 ? 14.616 -11.390 -12.829 1.00 75.38 211 ALA A O 1
ATOM 1671 N N . VAL A 1 212 ? 15.080 -10.018 -11.107 1.00 78.62 212 VAL A N 1
ATOM 1672 C CA . VAL A 1 212 ? 16.364 -9.529 -11.627 1.00 78.62 212 VAL A CA 1
ATOM 1673 C C . VAL A 1 212 ? 17.338 -10.686 -11.817 1.00 78.62 212 VAL A C 1
ATOM 1675 O O . VAL A 1 212 ? 17.921 -10.802 -12.884 1.00 78.62 212 VAL A O 1
ATOM 1678 N N . LYS A 1 213 ? 17.452 -11.604 -10.850 1.00 78.44 213 LYS A N 1
ATOM 1679 C CA . LYS A 1 213 ? 18.336 -12.777 -10.959 1.00 78.44 213 LYS A CA 1
ATOM 1680 C C . LYS A 1 213 ? 17.952 -13.733 -12.095 1.00 78.44 213 LYS A C 1
ATOM 1682 O O . LYS A 1 213 ? 18.812 -14.433 -12.615 1.00 78.44 213 LYS A O 1
ATOM 1687 N N . ILE A 1 214 ? 16.675 -13.788 -12.482 1.00 82.62 214 ILE A N 1
ATOM 1688 C CA . ILE A 1 214 ? 16.225 -14.574 -13.643 1.00 82.62 214 ILE A CA 1
ATOM 1689 C C . ILE A 1 214 ? 16.654 -13.907 -14.955 1.00 82.62 214 ILE A C 1
ATOM 1691 O O . ILE A 1 214 ? 17.011 -14.610 -15.897 1.00 82.62 214 ILE A O 1
ATOM 1695 N N . LEU A 1 215 ? 16.600 -12.576 -15.025 1.00 78.81 215 LEU A N 1
ATOM 1696 C CA . LEU A 1 215 ? 16.918 -11.817 -16.239 1.00 78.81 215 LEU A CA 1
ATOM 1697 C C . LEU A 1 215 ? 18.406 -11.562 -16.426 1.00 78.81 215 LEU A C 1
ATOM 1699 O O . LEU A 1 215 ? 18.880 -11.529 -17.555 1.00 78.81 215 LEU A O 1
ATOM 1703 N N . VAL A 1 216 ? 19.123 -11.390 -15.320 1.00 82.12 216 VAL A N 1
ATOM 1704 C CA . VAL A 1 216 ? 20.555 -11.110 -15.280 1.00 82.12 216 VAL A CA 1
ATOM 1705 C C . VAL A 1 216 ? 21.204 -12.120 -14.322 1.00 82.12 216 VAL A C 1
ATOM 1707 O O . VAL A 1 216 ? 21.478 -11.798 -13.159 1.00 82.12 216 VAL A O 1
ATOM 1710 N N . PRO A 1 217 ? 21.387 -13.386 -14.753 1.00 78.06 217 PRO A N 1
ATOM 1711 C CA . PRO A 1 217 ? 21.873 -14.471 -13.894 1.00 78.06 217 PRO A CA 1
ATOM 1712 C C . PRO A 1 217 ? 23.216 -14.184 -13.213 1.00 78.06 217 PRO A C 1
ATOM 1714 O O . PRO A 1 217 ? 23.468 -14.672 -12.108 1.00 78.06 217 PRO A O 1
ATOM 1717 N N . GLU A 1 218 ? 24.061 -13.376 -13.845 1.00 81.19 218 GLU A N 1
ATOM 1718 C CA . GLU A 1 218 ? 25.379 -12.946 -13.379 1.00 81.19 218 GLU A CA 1
ATOM 1719 C C . GLU A 1 218 ? 25.357 -11.890 -12.263 1.00 81.19 218 GLU A C 1
ATOM 1721 O O . GLU A 1 218 ? 26.389 -11.675 -11.635 1.00 81.19 218 GLU A O 1
ATOM 1726 N N . VAL A 1 219 ? 24.215 -11.259 -11.959 1.00 76.00 219 VAL A N 1
ATOM 1727 C CA . VAL A 1 219 ? 24.134 -10.283 -10.858 1.00 76.00 219 VAL A CA 1
ATOM 1728 C C . VAL A 1 219 ? 24.354 -10.985 -9.523 1.00 76.00 219 VAL A C 1
ATOM 1730 O O . VAL A 1 219 ? 23.574 -11.856 -9.129 1.00 76.00 219 VAL A O 1
ATOM 1733 N N . GLU A 1 220 ? 25.413 -10.606 -8.813 1.00 67.88 220 GLU A N 1
ATOM 1734 C CA . GLU A 1 220 ? 25.659 -11.041 -7.439 1.00 67.88 220 GLU A CA 1
ATOM 1735 C C . GLU A 1 220 ? 24.635 -10.393 -6.501 1.00 67.88 220 GLU A C 1
ATOM 1737 O O . GLU A 1 220 ? 24.361 -9.193 -6.573 1.00 67.88 220 GLU A O 1
ATOM 1742 N N . ASP A 1 221 ? 24.033 -11.202 -5.630 1.00 63.53 221 ASP A N 1
ATOM 1743 C CA . ASP A 1 221 ? 23.165 -10.698 -4.576 1.00 63.53 221 ASP A CA 1
ATOM 1744 C C . ASP A 1 221 ? 23.978 -10.392 -3.309 1.00 63.53 221 A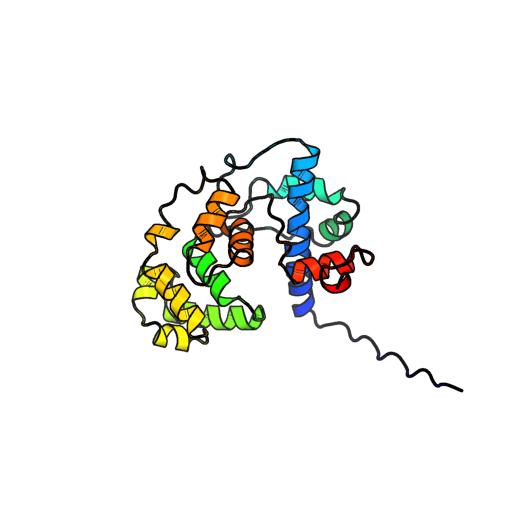SP A C 1
ATOM 1746 O O . ASP A 1 221 ? 25.118 -10.826 -3.128 1.00 63.53 221 ASP A O 1
ATOM 1750 N N . LYS A 1 222 ? 23.382 -9.624 -2.399 1.00 56.69 222 LYS A N 1
ATOM 1751 C CA . LYS A 1 222 ? 24.044 -9.210 -1.158 1.00 56.69 222 LYS A CA 1
ATOM 1752 C C . LYS A 1 222 ? 24.431 -10.391 -0.248 1.00 56.69 222 LYS A C 1
ATOM 1754 O O . LYS A 1 222 ? 25.315 -10.223 0.580 1.00 56.69 222 LYS A O 1
ATOM 1759 N N . ASN A 1 223 ? 23.800 -11.559 -0.402 1.00 54.00 223 ASN A N 1
ATOM 1760 C CA . ASN A 1 223 ? 24.109 -12.771 0.361 1.00 54.00 223 ASN A CA 1
ATOM 1761 C C . ASN A 1 223 ? 25.236 -13.603 -0.280 1.00 54.00 223 ASN A C 1
ATOM 1763 O O . ASN A 1 223 ? 25.743 -14.514 0.363 1.00 54.00 223 ASN A O 1
ATOM 1767 N N . SER A 1 224 ? 25.618 -13.324 -1.531 1.00 49.72 224 SER A N 1
ATOM 1768 C CA . SER A 1 224 ? 26.741 -13.983 -2.219 1.00 49.72 224 SER A CA 1
ATOM 1769 C C . SER A 1 224 ? 28.115 -13.343 -1.964 1.00 49.72 224 SE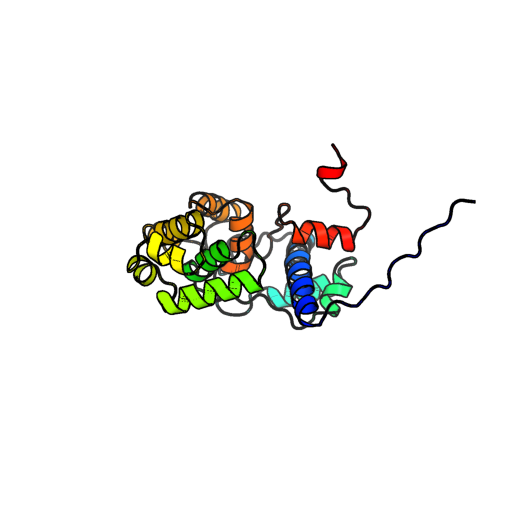R A C 1
ATOM 1771 O O . SER A 1 224 ? 29.115 -13.865 -2.449 1.00 49.72 224 SER A O 1
ATOM 1773 N N . ILE A 1 225 ? 28.171 -12.244 -1.201 1.00 49.47 225 ILE A N 1
ATOM 1774 C CA . ILE A 1 225 ? 29.400 -11.486 -0.891 1.00 49.47 225 ILE A CA 1
ATOM 1775 C C . ILE A 1 225 ? 29.892 -11.741 0.558 1.00 49.47 225 ILE A C 1
ATOM 1777 O O . ILE A 1 225 ? 30.939 -11.227 0.950 1.00 49.47 225 ILE A O 1
ATOM 1781 N N . GLU A 1 226 ? 29.182 -12.555 1.351 1.00 34.81 226 GLU A N 1
ATOM 1782 C CA . GLU A 1 226 ? 29.568 -12.928 2.730 1.00 34.81 226 GLU A CA 1
ATOM 1783 C C . GLU A 1 226 ? 30.210 -14.319 2.836 1.00 34.81 226 GLU A C 1
ATOM 1785 O O . GLU A 1 226 ? 29.672 -15.286 2.248 1.00 34.81 226 GLU A O 1
#

Radius of gyration: 19.87 Å; chains: 1; bounding box: 49×64×46 Å

Secondary structure (DSSP, 8-state):
--PPPPPPP-PPPPTHHHHHHHHHHHHHHTTTHHHHHHHHHT---TTTSPSS-EES-TTHHHHHHHHHT-TTTHHHHHH-TT----EES-HHHHHHHHHHHTTS-HHHHHHHHHHHHHHHSS-SHHHHTTS-HHHHHTTT--HHHHHHHHHHHHTHHHHHSS-TTTS-HHHHHHHHTTSTT--HHHHHHHHHHTS--S----TT-HHHHHHHHHH-TTPPPTTS--

Sequence (226 aa):
MNEQQPIPDYQPLSEPNRFLAIVSVLASLRDCLAWLWLHARGQNLNGCLPVMQKGKPEWWQDAIEFLKEDELLGEVVRKYPNGSLEGKGALFETTIRSIVGQQISVIASDAIWGRLLTMIGKPIPENVLKFTEAELASCGLTRPKASYIYGLAKDSDSLLNQDWNNMTDNEIKQHLIQFRGIGPWTAEMMLMFSFMRPDVFSIGDIGLVKAVKILVPEVEDKNSIE

pLDDT: mean 75.09, std 22.79, range [26.77, 98.5]